Protein AF-A0A496WZN6-F1 (afdb_monomer_lite)

Radius of gyration: 25.47 Å; chains: 1; bounding box: 58×29×85 Å

pLDDT: mean 88.83, std 8.16, range [58.0, 97.19]

Structure (mmCIF, N/CA/C/O backbone):
data_AF-A0A496WZN6-F1
#
_entry.id   AF-A0A496WZN6-F1
#
loop_
_atom_site.group_PDB
_atom_site.id
_atom_site.type_symbol
_atom_site.label_atom_id
_atom_site.label_alt_id
_atom_site.label_comp_id
_atom_site.label_asym_id
_atom_site.label_entity_id
_atom_site.label_seq_id
_atom_site.pdbx_PDB_ins_code
_atom_site.Cartn_x
_atom_site.Cartn_y
_atom_site.Cartn_z
_atom_site.occupancy
_atom_site.B_iso_or_equiv
_atom_site.auth_seq_id
_atom_site.auth_comp_id
_atom_site.auth_asym_id
_atom_site.auth_atom_id
_atom_site.pdbx_PDB_model_num
ATOM 1 N N . MET A 1 1 ? 9.144 3.101 -38.133 1.00 59.88 1 MET A N 1
ATOM 2 C CA . MET A 1 1 ? 9.542 3.340 -36.731 1.00 59.88 1 MET A CA 1
ATOM 3 C C . MET A 1 1 ? 8.500 2.646 -35.878 1.00 59.88 1 MET A C 1
ATOM 5 O O . MET A 1 1 ? 7.326 2.952 -36.016 1.00 59.88 1 MET A O 1
ATOM 9 N N . PHE A 1 2 ? 8.892 1.609 -35.151 1.00 69.75 2 PHE A N 1
ATOM 10 C CA . PHE A 1 2 ? 7.962 0.755 -34.420 1.00 69.75 2 PHE A CA 1
ATOM 11 C C . PHE A 1 2 ? 7.564 1.455 -33.112 1.00 69.75 2 PHE A C 1
ATOM 13 O O . PHE A 1 2 ? 8.389 1.634 -32.222 1.00 69.75 2 PHE A O 1
ATOM 20 N N . LEU A 1 3 ? 6.316 1.920 -33.039 1.00 82.00 3 LEU A N 1
ATOM 21 C CA . LEU A 1 3 ? 5.775 2.677 -31.901 1.00 82.00 3 LEU A CA 1
ATOM 22 C C . LEU A 1 3 ? 5.207 1.784 -30.788 1.00 82.00 3 LEU A C 1
ATOM 24 O O . LEU A 1 3 ? 4.787 2.317 -29.773 1.00 82.00 3 LEU A O 1
ATOM 28 N N . TRP A 1 4 ? 5.208 0.456 -30.955 1.00 84.88 4 TRP A N 1
ATOM 29 C CA . TRP A 1 4 ? 4.563 -0.503 -30.043 1.00 84.88 4 TRP A CA 1
ATOM 30 C C . TRP A 1 4 ? 4.979 -0.425 -28.556 1.00 84.88 4 TRP A C 1
ATOM 32 O O . TRP A 1 4 ? 4.118 -0.723 -27.729 1.00 84.88 4 TRP A O 1
ATOM 42 N N . PRO A 1 5 ? 6.201 0.008 -28.168 1.00 88.56 5 PRO A N 1
ATOM 43 C CA . PRO A 1 5 ? 6.539 0.144 -26.750 1.00 88.56 5 PRO A CA 1
ATOM 44 C C . PRO A 1 5 ? 5.693 1.206 -26.029 1.00 88.56 5 PRO A C 1
ATOM 46 O O . PRO A 1 5 ? 5.405 1.061 -24.846 1.00 88.56 5 PRO A O 1
ATOM 49 N N . ILE A 1 6 ? 5.241 2.249 -26.742 1.00 88.19 6 ILE A N 1
ATOM 50 C CA . ILE A 1 6 ? 4.426 3.326 -26.158 1.00 88.19 6 ILE A CA 1
ATOM 51 C C . ILE A 1 6 ? 3.022 2.821 -25.772 1.00 88.19 6 ILE A C 1
ATOM 53 O O . ILE A 1 6 ? 2.665 2.975 -24.607 1.00 88.19 6 ILE A O 1
ATOM 57 N N . PRO A 1 7 ? 2.229 2.181 -26.662 1.00 91.25 7 PRO A N 1
ATOM 58 C CA . PRO A 1 7 ? 0.951 1.583 -26.280 1.00 91.25 7 PRO A CA 1
ATOM 59 C C . PRO A 1 7 ? 1.054 0.587 -25.123 1.00 91.25 7 PRO A C 1
ATOM 61 O O . PRO A 1 7 ? 0.200 0.609 -24.244 1.00 91.25 7 PRO A O 1
ATOM 64 N N . VAL A 1 8 ? 2.100 -0.249 -25.086 1.00 91.00 8 VAL A N 1
ATOM 65 C CA . VAL A 1 8 ? 2.310 -1.204 -23.983 1.00 91.00 8 VAL A CA 1
ATOM 66 C C . VAL A 1 8 ? 2.497 -0.471 -22.657 1.00 91.00 8 VAL A C 1
ATOM 68 O O . VAL A 1 8 ? 1.838 -0.803 -21.675 1.00 91.00 8 VAL A O 1
ATOM 71 N N . LEU A 1 9 ? 3.345 0.559 -22.633 1.00 92.50 9 LEU A N 1
ATOM 72 C CA . LEU A 1 9 ? 3.589 1.351 -21.431 1.00 92.50 9 LEU A CA 1
ATOM 73 C C . LEU A 1 9 ? 2.324 2.085 -20.959 1.00 92.50 9 LEU A C 1
ATOM 75 O O . LEU A 1 9 ? 2.043 2.109 -19.766 1.00 92.50 9 LEU A O 1
ATOM 79 N N . VAL A 1 10 ? 1.528 2.626 -21.887 1.00 93.31 10 VAL A N 1
ATOM 80 C CA . VAL A 1 10 ? 0.244 3.271 -21.566 1.00 93.31 10 VAL A CA 1
ATOM 81 C C . VAL A 1 10 ? -0.738 2.275 -20.947 1.00 93.31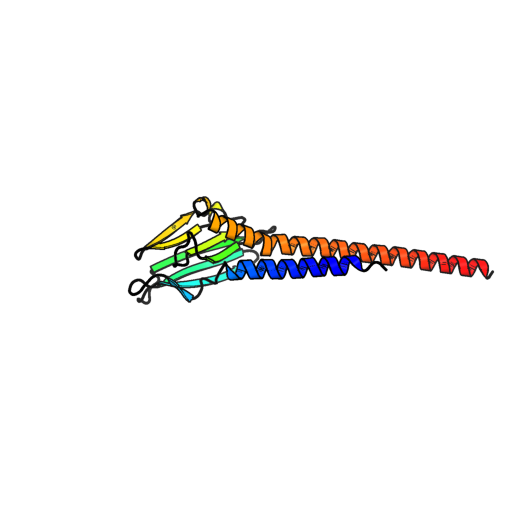 10 VAL A C 1
ATOM 83 O O . VAL A 1 10 ? -1.340 2.590 -19.926 1.00 93.31 10 VAL A O 1
ATOM 86 N N . ILE A 1 11 ? -0.877 1.074 -21.519 1.00 93.81 11 ILE A N 1
ATOM 87 C CA . ILE A 1 11 ? -1.765 0.030 -20.980 1.00 93.81 11 ILE A CA 1
ATOM 88 C C . ILE A 1 11 ? -1.340 -0.364 -19.562 1.00 93.81 11 ILE A C 1
ATOM 90 O O . ILE A 1 11 ? -2.193 -0.458 -18.686 1.00 93.81 11 ILE A O 1
ATOM 94 N N . LEU A 1 12 ? -0.038 -0.543 -19.319 1.00 93.75 12 LEU A N 1
ATOM 95 C CA . LEU A 1 12 ? 0.477 -0.890 -17.991 1.00 93.75 12 LEU A CA 1
ATOM 96 C C . LEU A 1 12 ? 0.218 0.210 -16.958 1.00 93.75 12 LEU A C 1
ATOM 98 O O . LEU A 1 12 ? -0.191 -0.089 -15.841 1.00 93.75 12 LEU A O 1
ATOM 102 N N . ILE A 1 13 ? 0.424 1.477 -17.329 1.00 93.12 13 ILE A N 1
ATOM 103 C CA . ILE A 1 13 ? 0.150 2.612 -16.438 1.00 93.12 13 ILE A CA 1
ATOM 104 C C . ILE A 1 13 ? -1.340 2.684 -16.104 1.00 93.12 13 ILE A C 1
ATOM 106 O O . ILE A 1 13 ? -1.694 2.827 -14.938 1.00 93.12 13 ILE A O 1
ATOM 110 N N . LEU A 1 14 ? -2.212 2.571 -17.110 1.00 94.94 14 LEU A N 1
ATOM 111 C CA . LEU A 1 14 ? -3.657 2.615 -16.896 1.00 94.94 14 LEU A CA 1
ATOM 112 C C . LEU A 1 14 ? -4.136 1.446 -16.033 1.00 94.94 14 LEU A C 1
ATOM 114 O O . LEU A 1 14 ? -4.907 1.674 -15.108 1.00 94.94 14 LEU A O 1
ATOM 118 N N . GLY A 1 15 ? -3.645 0.231 -16.295 1.00 93.56 15 GLY A N 1
ATOM 119 C CA . GLY A 1 15 ? -3.935 -0.940 -15.466 1.00 93.56 15 GLY A CA 1
ATOM 120 C C . GLY A 1 15 ? -3.536 -0.709 -14.012 1.00 93.56 15 GLY A C 1
ATOM 121 O O . GLY A 1 15 ? -4.367 -0.833 -13.125 1.00 93.56 15 GLY A O 1
ATOM 122 N N . ASN A 1 16 ? -2.316 -0.223 -13.771 1.00 92.31 16 ASN A N 1
ATOM 123 C CA . ASN A 1 16 ? -1.853 0.041 -12.411 1.00 92.31 16 ASN A CA 1
ATOM 124 C C . ASN A 1 16 ? -2.663 1.125 -11.681 1.00 92.31 16 ASN A C 1
ATOM 126 O O . ASN A 1 16 ? -2.847 1.033 -10.472 1.00 92.31 16 ASN A O 1
ATOM 130 N N . ILE A 1 17 ? -3.152 2.146 -12.391 1.00 93.44 17 ILE A N 1
ATOM 131 C CA . ILE A 1 17 ? -4.049 3.155 -11.806 1.00 93.44 17 ILE A CA 1
ATOM 132 C C . ILE A 1 17 ? -5.381 2.516 -11.397 1.00 93.44 17 ILE A C 1
ATOM 134 O O . ILE A 1 17 ? -5.877 2.805 -10.311 1.00 93.44 17 ILE A O 1
ATOM 138 N N . VAL A 1 18 ? -5.944 1.651 -12.246 1.00 94.12 18 VAL A N 1
ATOM 139 C CA . VAL A 1 18 ? -7.191 0.930 -11.949 1.00 94.12 18 VAL A CA 1
ATOM 140 C C . VAL A 1 18 ? -7.008 0.013 -10.741 1.00 94.12 18 VAL A C 1
ATOM 142 O O . VAL A 1 18 ? -7.817 0.076 -9.819 1.00 94.12 18 VAL A O 1
ATOM 145 N N . ASP A 1 19 ? -5.924 -0.761 -10.700 1.00 91.81 19 ASP A N 1
ATOM 146 C CA . ASP A 1 19 ? -5.633 -1.676 -9.591 1.00 91.81 19 ASP A CA 1
ATOM 147 C C . ASP A 1 19 ? -5.488 -0.916 -8.265 1.00 91.81 19 ASP A C 1
ATOM 149 O O . ASP A 1 19 ? -6.076 -1.296 -7.254 1.00 91.81 19 ASP A O 1
ATOM 153 N N . ARG A 1 20 ? -4.768 0.215 -8.268 1.00 92.50 20 ARG A N 1
ATOM 154 C CA . ARG A 1 20 ? -4.636 1.074 -7.080 1.00 92.50 20 ARG A CA 1
ATOM 155 C C . ARG A 1 20 ? -5.971 1.647 -6.625 1.00 92.50 20 ARG A C 1
ATOM 157 O O . ARG A 1 20 ? -6.233 1.657 -5.430 1.00 92.50 20 ARG A O 1
ATOM 164 N N . SER A 1 21 ? -6.811 2.087 -7.561 1.00 91.69 21 SER A N 1
ATOM 165 C CA . SER A 1 21 ? -8.147 2.601 -7.243 1.00 91.69 21 SER A CA 1
ATOM 166 C C . SER A 1 21 ? -9.019 1.529 -6.593 1.00 91.69 21 SER A C 1
ATOM 168 O O . SER A 1 21 ? -9.671 1.809 -5.595 1.00 91.69 21 SER A O 1
ATOM 170 N N . ALA A 1 22 ? -9.005 0.302 -7.121 1.00 91.12 22 ALA A N 1
ATOM 171 C CA . ALA A 1 22 ? -9.770 -0.808 -6.557 1.00 91.12 22 ALA A CA 1
ATOM 172 C C . ALA A 1 22 ? -9.307 -1.156 -5.131 1.00 91.12 22 ALA A C 1
ATOM 174 O O . ALA A 1 22 ? -10.126 -1.390 -4.246 1.00 91.12 22 ALA A O 1
ATOM 175 N N . VAL A 1 23 ? -7.993 -1.138 -4.890 1.00 91.81 23 VAL A N 1
ATOM 176 C CA . VAL A 1 23 ? -7.428 -1.333 -3.548 1.00 91.81 23 VAL A CA 1
ATOM 177 C C . VAL A 1 23 ? -7.800 -0.186 -2.606 1.00 91.81 23 VAL A C 1
ATOM 179 O O . VAL A 1 23 ? -8.138 -0.440 -1.454 1.00 91.81 23 VAL A O 1
ATOM 182 N N . ASP A 1 24 ? -7.750 1.065 -3.060 1.00 89.50 24 ASP A N 1
ATOM 183 C CA . ASP A 1 24 ? -8.088 2.227 -2.229 1.00 89.50 24 ASP A CA 1
ATOM 184 C C . ASP A 1 24 ? -9.572 2.265 -1.840 1.00 89.50 24 ASP A C 1
ATOM 186 O O . ASP A 1 24 ? -9.904 2.749 -0.759 1.00 89.50 24 ASP A O 1
ATOM 190 N N . GLU A 1 25 ? -10.457 1.742 -2.693 1.00 88.62 25 GLU A N 1
ATOM 191 C CA . GLU A 1 25 ? -11.879 1.567 -2.376 1.00 88.62 25 GLU A CA 1
ATOM 192 C C . GLU A 1 25 ? -12.099 0.528 -1.265 1.00 88.62 25 GLU A C 1
ATOM 194 O O . GLU A 1 25 ? -12.993 0.698 -0.436 1.00 88.62 25 GLU A O 1
ATOM 199 N N . LEU A 1 26 ? -11.268 -0.518 -1.212 1.00 88.81 26 LEU A N 1
ATOM 200 C CA . LEU A 1 26 ? -11.303 -1.546 -0.165 1.00 88.81 26 LEU A CA 1
ATOM 201 C C . LEU A 1 26 ? -10.622 -1.082 1.134 1.00 88.81 26 LEU A C 1
ATOM 203 O O . LEU A 1 26 ? -11.086 -1.393 2.230 1.00 88.81 26 LEU A O 1
ATOM 207 N N . LEU A 1 27 ? -9.519 -0.339 1.015 1.00 91.25 27 LEU A N 1
ATOM 208 C CA . LEU A 1 27 ? -8.667 0.102 2.120 1.00 91.25 27 LEU A CA 1
ATOM 209 C C . LEU A 1 27 ? -8.856 1.598 2.403 1.00 91.25 27 LEU A C 1
ATOM 211 O O . LEU A 1 27 ? -8.102 2.470 1.941 1.00 91.25 27 LEU A O 1
ATOM 215 N N . SER A 1 28 ? -9.839 1.881 3.250 1.00 90.50 28 SER A N 1
ATOM 216 C CA . SER A 1 28 ? -10.214 3.227 3.680 1.00 90.50 28 SER A CA 1
ATOM 217 C C . SER A 1 28 ? -9.171 3.870 4.600 1.00 90.50 28 SER A C 1
ATOM 219 O O . SER A 1 28 ? -8.389 3.196 5.272 1.00 90.50 28 SER A O 1
ATOM 221 N N . ASP A 1 29 ? -9.132 5.204 4.641 1.00 90.25 29 ASP A N 1
ATOM 222 C CA . ASP A 1 29 ? -8.286 5.933 5.594 1.00 90.25 29 ASP A CA 1
ATOM 223 C C . ASP A 1 29 ? -8.870 5.814 7.020 1.00 90.25 29 ASP A C 1
ATOM 225 O O . ASP A 1 29 ? -10.017 6.206 7.238 1.00 90.25 29 ASP A O 1
ATOM 229 N N . PRO A 1 30 ? -8.118 5.275 7.996 1.00 89.94 30 PRO A N 1
ATOM 230 C CA . PRO A 1 30 ? -8.574 5.113 9.373 1.00 89.94 30 PRO A CA 1
ATOM 231 C C . PRO A 1 30 ? -8.542 6.432 10.149 1.00 89.94 30 PRO A C 1
ATOM 233 O O . PRO A 1 30 ? -9.070 6.514 11.258 1.00 89.94 30 PRO A O 1
ATOM 236 N N . ASN A 1 31 ? -7.895 7.474 9.625 1.00 89.38 31 ASN A N 1
ATOM 237 C CA . ASN A 1 31 ? -7.864 8.759 10.296 1.00 89.38 31 ASN A CA 1
ATOM 238 C C . ASN A 1 31 ? -9.269 9.374 10.328 1.00 89.38 31 ASN A C 1
ATOM 240 O O . ASN A 1 31 ? -9.930 9.484 9.300 1.00 89.38 31 ASN A O 1
ATOM 244 N N . THR A 1 32 ? -9.702 9.831 11.504 1.00 84.88 32 THR A N 1
ATOM 245 C CA . THR A 1 32 ? -11.057 10.344 11.783 1.00 84.88 32 THR A CA 1
ATOM 246 C C . THR A 1 32 ? -12.173 9.296 11.754 1.00 84.88 32 THR A C 1
ATOM 248 O O . THR A 1 32 ? -13.344 9.664 11.846 1.00 84.88 32 THR A O 1
ATOM 251 N N . LEU A 1 33 ? -11.831 8.003 11.701 1.00 87.31 33 LEU A N 1
ATOM 252 C CA . LEU A 1 33 ? -12.807 6.930 11.871 1.00 87.31 33 LEU A CA 1
ATOM 253 C C . LEU A 1 33 ? -13.444 7.026 13.266 1.00 87.31 33 LEU A C 1
ATOM 255 O O . LEU A 1 33 ? -12.744 7.113 14.278 1.00 87.31 33 LEU A O 1
ATOM 259 N N . VAL A 1 34 ? -14.776 7.009 13.308 1.00 86.62 34 VAL A N 1
ATOM 260 C CA . VAL A 1 34 ? -15.547 6.838 14.542 1.00 86.62 34 VAL A CA 1
ATOM 261 C C . VAL A 1 34 ? -15.862 5.357 14.657 1.00 86.62 34 VAL A C 1
ATOM 263 O O . VAL A 1 34 ? -16.640 4.821 13.873 1.00 86.62 34 VAL A O 1
ATOM 266 N N . TRP A 1 35 ? -15.210 4.705 15.604 1.00 84.06 35 TRP A N 1
ATOM 267 C CA . TRP A 1 35 ? -15.208 3.262 15.756 1.00 84.06 35 TRP A CA 1
ATOM 268 C C . TRP A 1 35 ? -16.166 2.833 16.871 1.00 84.06 35 TRP A C 1
ATOM 270 O O . TRP A 1 35 ? -16.160 3.444 17.942 1.00 84.06 35 TRP A O 1
ATOM 280 N N . GLY A 1 36 ? -17.004 1.824 16.618 1.00 79.62 36 GLY A N 1
ATOM 281 C CA . GLY A 1 36 ? -18.036 1.351 17.544 1.00 79.62 36 GLY A CA 1
ATOM 282 C C . GLY A 1 36 ? -19.392 2.062 17.462 1.00 79.62 36 GLY A C 1
ATOM 283 O O . GLY A 1 36 ? -19.582 3.053 16.751 1.00 79.62 36 GLY A O 1
ATOM 284 N N . GLN A 1 37 ? -20.363 1.576 18.248 1.00 75.00 37 GLN A N 1
ATOM 285 C CA . GLN A 1 37 ? -21.737 2.097 18.264 1.00 75.00 37 GLN A CA 1
ATOM 286 C C . GLN A 1 37 ? -22.115 2.869 19.541 1.00 75.00 37 GLN A C 1
ATOM 288 O O . GLN A 1 37 ? -21.748 2.531 20.669 1.00 75.00 37 GLN A O 1
ATOM 293 N N . ALA A 1 38 ? -22.942 3.905 19.356 1.00 70.38 38 ALA A N 1
ATOM 294 C CA . ALA A 1 38 ? -23.599 4.681 20.408 1.00 70.38 38 ALA A CA 1
ATOM 295 C C . ALA A 1 38 ? -22.658 5.188 21.526 1.00 70.38 38 ALA A C 1
ATOM 297 O O . ALA A 1 38 ? -21.902 6.127 21.315 1.00 70.38 38 ALA A O 1
ATOM 298 N N . LYS A 1 39 ? -22.736 4.620 22.738 1.00 65.56 39 LYS A N 1
ATOM 299 C CA . LYS A 1 39 ? -22.055 5.131 23.948 1.00 65.56 39 LYS A CA 1
ATOM 300 C C . LYS A 1 39 ? -20.600 4.668 24.103 1.00 65.56 39 LYS A C 1
ATOM 302 O O . LYS A 1 39 ? -19.955 5.046 25.076 1.00 65.56 39 LYS A O 1
ATOM 307 N N . GLN A 1 40 ? -20.105 3.827 23.198 1.00 75.50 40 GLN A N 1
ATOM 308 C CA . GLN A 1 40 ? -18.748 3.271 23.242 1.00 75.50 40 GLN A CA 1
ATOM 309 C C . GLN A 1 40 ? -17.917 3.703 22.027 1.00 75.50 40 GLN A C 1
ATOM 311 O O . GLN A 1 40 ? -17.014 2.994 21.608 1.00 75.50 40 GLN A O 1
ATOM 316 N N . GLN A 1 41 ? -18.217 4.873 21.460 1.00 83.88 41 GLN A N 1
ATOM 317 C CA . GLN A 1 41 ? -17.493 5.380 20.300 1.00 83.88 41 GLN A CA 1
ATOM 318 C C . GLN A 1 41 ? -16.057 5.776 20.647 1.00 83.88 41 GLN A C 1
ATOM 320 O O . GLN A 1 41 ? -15.803 6.499 21.617 1.00 83.88 41 GLN A O 1
ATOM 325 N N . LEU A 1 42 ? -15.129 5.341 19.802 1.00 86.94 42 LEU A N 1
ATOM 326 C CA . LEU A 1 42 ? -13.732 5.736 19.829 1.00 86.94 42 LEU A CA 1
ATOM 327 C C . LEU A 1 42 ? -13.398 6.498 18.553 1.00 86.94 42 LEU A C 1
ATOM 329 O O . LEU A 1 42 ? -13.610 6.020 17.447 1.00 86.94 42 LEU A O 1
ATOM 333 N N . ASN A 1 43 ? -12.829 7.685 18.702 1.00 89.31 43 ASN A N 1
ATOM 334 C CA . ASN A 1 43 ? -12.240 8.406 17.589 1.00 89.31 43 ASN A CA 1
ATOM 335 C C . ASN A 1 43 ? -10.833 7.873 17.346 1.00 89.31 43 ASN A C 1
ATOM 337 O O . ASN A 1 43 ? -9.986 7.895 18.246 1.00 89.31 43 ASN A O 1
ATOM 341 N N . VAL A 1 44 ? -10.589 7.437 16.118 1.00 91.44 44 VAL A N 1
ATOM 342 C CA . VAL A 1 44 ? -9.292 6.963 15.658 1.00 91.44 44 VAL A CA 1
ATOM 343 C C . VAL A 1 44 ? -8.558 8.125 15.012 1.00 91.44 44 VAL A C 1
ATOM 345 O O . VAL A 1 44 ? -9.060 8.803 14.112 1.00 91.44 44 VAL A O 1
ATOM 348 N N . LYS A 1 45 ? -7.334 8.363 15.466 1.00 92.69 45 LYS A N 1
ATOM 349 C CA . LYS A 1 45 ? -6.426 9.322 14.850 1.00 92.69 45 LYS A CA 1
ATOM 350 C C . LYS A 1 45 ? -5.152 8.604 14.463 1.00 92.69 45 LYS A C 1
ATOM 352 O O . LYS A 1 45 ? -4.454 8.086 15.331 1.00 92.69 45 LYS A O 1
ATOM 357 N N . VAL A 1 46 ? -4.834 8.625 13.175 1.00 94.25 46 VAL A N 1
ATOM 358 C CA . VAL A 1 46 ? -3.588 8.056 12.662 1.00 94.25 46 VAL A CA 1
ATOM 359 C C . VAL A 1 46 ? -2.688 9.191 12.217 1.00 94.25 46 VAL A C 1
ATOM 361 O O . VAL A 1 46 ? -3.031 9.970 11.330 1.00 94.25 46 VAL A O 1
ATOM 364 N N . ILE A 1 47 ? -1.531 9.305 12.862 1.00 95.12 47 ILE A N 1
ATOM 365 C CA . ILE A 1 47 ? -0.499 10.268 12.490 1.00 95.12 47 ILE A CA 1
ATOM 366 C C . ILE A 1 47 ? 0.644 9.497 11.855 1.00 95.12 47 ILE A C 1
ATOM 368 O O . ILE A 1 47 ? 1.230 8.612 12.475 1.00 95.12 47 ILE A O 1
ATOM 372 N N . LYS A 1 48 ? 0.978 9.869 10.623 1.00 95.81 48 LYS A N 1
ATOM 373 C CA . LYS A 1 48 ? 2.134 9.356 9.900 1.00 95.81 48 LYS A CA 1
ATOM 374 C C . LYS A 1 48 ? 3.255 10.387 9.925 1.00 95.81 48 LYS A C 1
ATOM 376 O O . LYS A 1 48 ? 3.056 11.525 9.504 1.00 95.81 48 LYS A O 1
ATOM 381 N N . THR A 1 49 ? 4.438 9.970 10.358 1.00 96.56 49 THR A N 1
ATOM 382 C CA . THR A 1 49 ? 5.671 10.758 10.258 1.00 96.56 49 THR A CA 1
ATOM 383 C C . THR A 1 49 ? 6.709 9.966 9.477 1.00 96.56 49 THR A C 1
ATOM 385 O O . THR A 1 49 ? 6.953 8.803 9.783 1.00 96.56 49 THR A O 1
ATOM 388 N N . THR A 1 50 ? 7.328 10.584 8.475 1.00 95.62 50 THR A N 1
ATOM 389 C CA . THR A 1 50 ? 8.343 9.930 7.639 1.00 95.62 50 THR A CA 1
ATOM 390 C C . THR A 1 50 ? 9.735 10.426 8.014 1.00 95.62 50 THR A C 1
ATOM 392 O O . THR A 1 50 ? 9.986 11.632 7.998 1.00 95.62 50 THR A O 1
ATOM 395 N N . PHE A 1 51 ? 10.649 9.498 8.302 1.00 93.94 51 PHE A N 1
ATOM 396 C CA . PHE A 1 51 ? 12.065 9.776 8.543 1.00 93.94 51 PHE A CA 1
ATOM 397 C C . PHE A 1 51 ? 12.924 8.882 7.644 1.00 93.94 51 PHE A C 1
ATOM 399 O O . PHE A 1 51 ? 13.027 7.676 7.852 1.00 93.94 51 PHE A O 1
ATOM 406 N N . GLY A 1 52 ? 13.545 9.479 6.622 1.00 92.94 52 GLY A N 1
ATOM 407 C CA . GLY A 1 52 ? 14.283 8.720 5.610 1.00 92.94 52 GLY A CA 1
ATOM 408 C C . GLY A 1 52 ? 13.367 7.736 4.877 1.00 92.94 52 GLY A C 1
ATOM 409 O O . GLY A 1 52 ? 12.348 8.135 4.314 1.00 92.94 52 GLY A O 1
ATOM 410 N N . GLU A 1 53 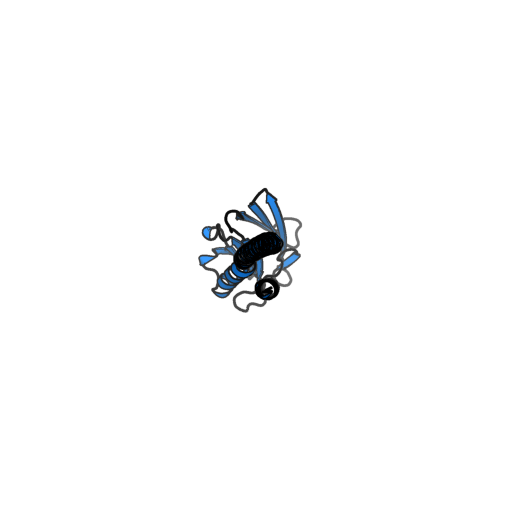? 13.726 6.455 4.913 1.00 92.12 53 GLU A N 1
ATOM 411 C CA . GLU A 1 53 ? 12.967 5.356 4.300 1.00 92.12 53 GLU A CA 1
ATOM 412 C C . GLU A 1 53 ? 11.968 4.705 5.266 1.00 92.12 53 GLU A C 1
ATOM 414 O O . GLU A 1 53 ? 11.287 3.753 4.899 1.00 92.12 53 GLU A O 1
ATOM 419 N N . GLN A 1 54 ? 11.822 5.230 6.484 1.00 95.00 54 GLN A N 1
ATOM 420 C CA . GLN A 1 54 ? 10.888 4.703 7.472 1.00 95.00 54 GLN A CA 1
ATOM 421 C C . GLN A 1 54 ? 9.643 5.579 7.594 1.00 95.00 54 GLN A C 1
ATOM 423 O O . GLN A 1 54 ? 9.722 6.807 7.697 1.00 95.00 54 GLN A O 1
ATOM 428 N N . ASP A 1 55 ? 8.481 4.933 7.606 1.00 95.88 55 ASP A N 1
ATOM 429 C CA . ASP A 1 55 ? 7.220 5.543 8.011 1.00 95.88 55 ASP A CA 1
ATOM 430 C C . ASP A 1 55 ? 6.867 5.096 9.423 1.00 95.88 55 ASP A C 1
ATOM 432 O O . ASP A 1 55 ? 6.710 3.908 9.682 1.00 95.88 55 ASP A O 1
ATOM 436 N N . HIS A 1 56 ? 6.695 6.055 10.325 1.00 96.81 56 HIS A N 1
ATOM 437 C CA . HIS A 1 56 ? 6.235 5.818 11.684 1.00 96.81 56 HIS A CA 1
ATOM 438 C C . HIS A 1 56 ? 4.777 6.240 11.797 1.00 96.81 56 HIS A C 1
ATOM 440 O O . HIS A 1 56 ? 4.430 7.402 11.572 1.00 96.81 56 HIS A O 1
ATOM 446 N N . TYR A 1 57 ? 3.938 5.288 12.164 1.00 96.88 57 TYR A N 1
ATOM 447 C CA . TYR A 1 57 ? 2.524 5.468 12.416 1.00 96.88 57 TYR A CA 1
ATOM 448 C C . TYR A 1 57 ? 2.273 5.464 13.919 1.00 96.88 57 TYR A C 1
ATOM 450 O O . TYR A 1 57 ? 2.732 4.577 14.641 1.00 96.88 57 TYR A O 1
ATOM 458 N N . GLU A 1 58 ? 1.519 6.452 14.379 1.00 96.50 58 GLU A N 1
ATOM 459 C CA . GLU A 1 58 ? 0.945 6.493 15.717 1.00 96.50 58 GLU A CA 1
ATOM 460 C C . GLU A 1 58 ? -0.578 6.459 15.585 1.00 96.50 58 GLU A C 1
ATOM 462 O O . GLU A 1 58 ? -1.176 7.356 14.988 1.00 96.50 58 GLU A O 1
ATOM 467 N N . ILE A 1 59 ? -1.188 5.401 16.114 1.00 94.94 59 ILE A N 1
ATOM 468 C CA . ILE A 1 59 ? -2.624 5.132 16.070 1.00 94.94 59 ILE A CA 1
ATOM 469 C C . ILE A 1 59 ? -3.167 5.423 17.463 1.00 94.94 59 ILE A C 1
ATOM 471 O O . ILE A 1 59 ? -2.877 4.710 18.421 1.00 94.94 59 ILE A O 1
ATOM 475 N N . THR A 1 60 ? -3.918 6.509 17.591 1.00 93.06 60 THR A N 1
ATOM 476 C CA . THR A 1 60 ? -4.491 6.954 18.860 1.00 93.06 60 THR A CA 1
ATOM 477 C C . THR A 1 60 ? -5.987 6.702 18.875 1.00 93.06 60 THR A C 1
ATOM 479 O O . THR A 1 60 ? -6.693 7.127 17.962 1.00 93.06 60 THR A O 1
ATOM 482 N N . PHE A 1 61 ? -6.466 6.087 19.951 1.00 90.38 61 PHE A N 1
ATOM 483 C CA . PHE A 1 61 ? -7.880 5.846 20.209 1.00 90.38 61 PHE A CA 1
ATOM 484 C C . PHE A 1 61 ? -8.342 6.752 21.341 1.00 90.38 61 PHE A C 1
ATOM 486 O O . PHE A 1 61 ? -7.806 6.675 22.446 1.00 90.38 61 PHE A O 1
ATOM 493 N N . ALA A 1 62 ? -9.323 7.615 21.092 1.00 86.69 62 ALA A N 1
ATOM 494 C CA . ALA A 1 62 ? -9.857 8.535 22.094 1.00 86.69 62 ALA A CA 1
ATOM 495 C C . ALA A 1 62 ? -11.375 8.371 22.232 1.00 86.69 62 ALA A C 1
ATOM 497 O O . ALA A 1 62 ? -12.102 8.515 21.253 1.00 86.69 62 ALA A O 1
ATOM 498 N N . GLY A 1 63 ? -11.854 8.090 23.446 1.00 82.00 63 GLY A N 1
ATOM 499 C CA . GLY A 1 63 ? -13.291 8.078 23.748 1.00 82.00 63 GLY A CA 1
ATOM 500 C C . GLY A 1 63 ? -13.855 9.486 23.977 1.00 82.00 63 GLY A C 1
ATOM 501 O O . GLY A 1 63 ? -13.216 10.486 23.662 1.00 82.00 63 GLY A O 1
ATOM 502 N N . GLU A 1 64 ? -15.029 9.589 24.608 1.00 73.00 64 GLU A N 1
ATOM 503 C CA . GLU A 1 64 ? -15.666 10.883 24.943 1.00 73.00 64 GLU A CA 1
ATOM 504 C C . GLU A 1 64 ? -14.855 11.763 25.921 1.00 73.00 64 GLU A C 1
ATOM 506 O O . GLU A 1 64 ? -15.132 12.953 26.080 1.00 73.00 64 GLU A O 1
ATOM 511 N N . LYS A 1 65 ? -13.852 11.200 26.605 1.00 68.94 65 LYS A N 1
ATOM 512 C CA . LYS A 1 65 ? -12.972 11.937 27.523 1.00 68.94 65 LYS A CA 1
ATOM 513 C C . LYS A 1 65 ? -11.694 12.387 26.804 1.00 68.94 65 LYS A C 1
ATOM 515 O O . LYS A 1 65 ? -11.198 11.666 25.949 1.00 68.94 65 LYS A O 1
ATOM 520 N N . PRO A 1 66 ? -11.085 13.520 27.203 1.00 61.47 66 PRO A N 1
ATOM 521 C CA . PRO A 1 66 ? -9.946 14.132 26.502 1.00 61.47 66 PRO A CA 1
ATOM 522 C C . PRO A 1 66 ? -8.617 13.352 26.576 1.00 61.47 66 PRO A C 1
ATOM 524 O O . PRO A 1 66 ? -7.584 13.883 26.177 1.00 61.47 66 PRO A O 1
ATOM 527 N N . TRP A 1 67 ? -8.613 12.120 27.092 1.00 64.25 67 TRP A N 1
ATOM 528 C CA . TRP A 1 67 ? -7.415 11.294 27.236 1.00 64.25 67 TRP A CA 1
ATOM 529 C C . TRP A 1 67 ? -7.472 10.100 26.281 1.00 64.25 67 TRP A C 1
ATOM 531 O O . TRP A 1 67 ? -8.538 9.494 26.144 1.00 64.25 67 TRP A O 1
ATOM 541 N N . PRO A 1 68 ? -6.345 9.738 25.643 1.00 69.62 68 PRO A N 1
ATOM 542 C CA . PRO A 1 68 ? -6.293 8.558 24.797 1.00 69.62 68 PRO A CA 1
ATOM 543 C C . PRO A 1 68 ? -6.529 7.302 25.641 1.00 69.62 68 PRO A C 1
ATOM 545 O O . PRO A 1 68 ? -5.943 7.135 26.710 1.00 69.62 68 PRO A O 1
ATOM 548 N N . VAL A 1 69 ? -7.406 6.434 25.147 1.00 80.56 69 VAL A N 1
ATOM 549 C CA . VAL A 1 69 ? -7.704 5.114 25.713 1.00 80.56 69 VAL A CA 1
ATOM 550 C C . VAL A 1 69 ? -6.566 4.148 25.392 1.00 80.56 69 VAL A C 1
ATOM 552 O O . VAL A 1 69 ? -6.161 3.367 26.248 1.00 80.56 69 VAL A O 1
ATOM 555 N N . LEU A 1 70 ? -6.021 4.237 24.177 1.00 87.06 70 LEU A N 1
ATOM 556 C CA . LEU A 1 70 ? -4.926 3.401 23.699 1.00 87.06 70 LEU A CA 1
ATOM 557 C C . LEU A 1 70 ? -4.095 4.172 22.667 1.00 87.06 70 LEU A C 1
ATOM 559 O O . LEU A 1 70 ? -4.633 4.970 21.895 1.00 87.06 70 LEU A O 1
ATOM 563 N N . ILE A 1 71 ? -2.785 3.929 22.661 1.00 92.50 71 ILE A N 1
ATOM 564 C CA . ILE A 1 71 ? -1.868 4.402 21.624 1.00 92.50 71 ILE A CA 1
ATOM 565 C C . ILE A 1 71 ? -1.069 3.201 21.135 1.00 92.50 71 ILE A C 1
ATOM 567 O O . ILE A 1 71 ? -0.319 2.602 21.904 1.00 92.50 71 ILE A O 1
ATOM 571 N N . GLU A 1 72 ? -1.198 2.894 19.853 1.00 95.06 72 GLU A N 1
ATOM 572 C CA . GLU A 1 72 ? -0.408 1.880 19.166 1.00 95.06 72 GLU A CA 1
ATOM 573 C C . GLU A 1 72 ? 0.594 2.553 18.232 1.00 95.06 72 GLU A C 1
ATOM 575 O O . GLU A 1 72 ? 0.329 3.607 17.648 1.00 95.06 72 GLU A O 1
ATOM 580 N N . LYS A 1 73 ? 1.773 1.948 18.099 1.00 95.81 73 LYS A N 1
ATOM 581 C CA . LYS A 1 73 ? 2.822 2.442 17.208 1.00 95.81 73 LYS A CA 1
ATOM 582 C C . LYS A 1 73 ? 3.224 1.350 16.246 1.00 95.81 73 LYS A C 1
ATOM 584 O O . LYS A 1 73 ? 3.398 0.201 16.642 1.00 95.81 73 LYS A O 1
ATOM 589 N N . PHE A 1 74 ? 3.413 1.733 14.995 1.00 97.12 74 PHE A N 1
ATOM 590 C CA . PHE A 1 74 ? 3.834 0.827 13.945 1.00 97.12 74 PHE A CA 1
ATOM 591 C C . PHE A 1 74 ? 4.847 1.526 13.051 1.00 97.12 74 PHE A C 1
ATOM 593 O O . PHE A 1 74 ? 4.681 2.696 12.720 1.00 97.12 74 PHE A O 1
ATOM 600 N N . THR A 1 75 ? 5.931 0.844 12.704 1.00 96.25 75 THR A N 1
ATOM 601 C CA . THR A 1 75 ? 6.961 1.394 11.818 1.00 96.25 75 THR A CA 1
ATOM 602 C C . THR A 1 75 ? 7.064 0.507 10.595 1.00 96.25 75 THR A C 1
ATOM 604 O O . THR A 1 75 ? 7.081 -0.709 10.726 1.00 96.25 75 THR A O 1
ATOM 607 N N . VAL A 1 76 ? 7.135 1.128 9.426 1.00 95.69 76 VAL A N 1
ATOM 608 C CA . VAL A 1 76 ? 7.267 0.460 8.133 1.00 95.69 76 VAL A CA 1
ATOM 609 C C . VAL A 1 76 ? 8.582 0.880 7.509 1.00 95.69 76 VAL A C 1
ATOM 611 O O . VAL A 1 76 ? 8.825 2.079 7.344 1.00 95.69 76 VAL A O 1
ATOM 614 N N . ASN A 1 77 ? 9.400 -0.088 7.109 1.00 93.38 77 ASN A N 1
ATOM 615 C CA . ASN A 1 77 ? 10.571 0.163 6.289 1.00 93.38 77 ASN A CA 1
ATOM 616 C C . ASN A 1 77 ? 10.214 0.103 4.796 1.00 93.38 77 ASN A C 1
ATOM 618 O O . ASN A 1 77 ? 9.691 -0.896 4.302 1.00 93.38 77 ASN A O 1
ATOM 622 N N . LYS A 1 78 ? 10.519 1.180 4.067 1.00 90.06 78 LYS A N 1
ATOM 623 C CA . LYS A 1 78 ? 10.299 1.292 2.618 1.00 90.06 78 LYS A CA 1
ATOM 624 C C . LYS A 1 78 ? 11.535 0.970 1.777 1.00 90.06 78 LYS A C 1
ATOM 626 O O . LYS A 1 78 ? 11.468 1.043 0.550 1.00 90.06 78 LYS A O 1
ATOM 631 N N . ASP A 1 79 ? 12.649 0.617 2.411 1.00 89.56 79 ASP A N 1
ATOM 632 C CA . ASP A 1 79 ? 13.867 0.218 1.710 1.00 89.56 79 ASP A CA 1
ATOM 633 C C . ASP A 1 79 ? 13.675 -1.111 0.955 1.00 89.56 79 ASP A C 1
ATOM 635 O O . ASP A 1 79 ? 12.865 -1.965 1.331 1.00 89.56 79 ASP A O 1
ATOM 639 N N . MET A 1 80 ? 14.432 -1.289 -0.128 1.00 85.38 80 MET A N 1
ATOM 640 C CA . MET A 1 80 ? 14.499 -2.511 -0.933 1.00 85.38 80 MET A CA 1
ATOM 641 C C . MET A 1 80 ? 13.122 -3.075 -1.314 1.00 85.38 80 MET A C 1
ATOM 643 O O . MET A 1 80 ? 12.851 -4.262 -1.131 1.00 85.38 80 MET A O 1
ATOM 647 N N . PHE A 1 81 ? 12.245 -2.220 -1.851 1.00 83.75 81 PHE A N 1
ATOM 648 C CA . PHE A 1 81 ? 10.869 -2.582 -2.235 1.00 83.75 81 PHE A CA 1
ATOM 649 C C . PHE A 1 81 ? 9.985 -3.021 -1.055 1.00 83.75 81 PHE A C 1
ATOM 651 O O . PHE A 1 81 ? 8.957 -3.672 -1.251 1.00 83.75 81 PHE A O 1
ATOM 658 N N . GLY A 1 82 ? 10.381 -2.654 0.162 1.00 86.44 82 GLY A N 1
ATOM 659 C CA . GLY A 1 82 ? 9.539 -2.696 1.345 1.00 86.44 82 GLY A CA 1
ATOM 660 C C . GLY A 1 82 ? 8.437 -1.664 1.255 1.00 86.44 82 GLY A C 1
ATOM 661 O O . GLY A 1 82 ?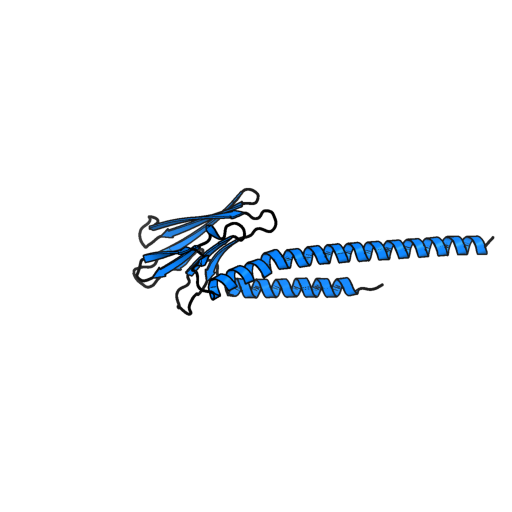 8.562 -0.663 0.557 1.00 86.44 82 GLY A O 1
ATOM 662 N N . GLY A 1 83 ? 7.344 -1.899 1.956 1.00 91.94 83 GLY A N 1
ATOM 663 C CA . GLY A 1 83 ? 6.185 -1.027 1.943 1.00 91.94 83 GLY A CA 1
ATOM 664 C C . GLY A 1 83 ? 5.201 -1.466 3.001 1.00 91.94 83 GLY A C 1
ATOM 665 O O . GLY A 1 83 ? 5.317 -2.552 3.557 1.00 91.94 83 GLY A O 1
ATOM 666 N N . GLY A 1 84 ? 4.237 -0.612 3.287 1.00 94.19 84 GLY A N 1
ATOM 667 C CA . GLY A 1 84 ? 3.266 -0.875 4.326 1.00 94.19 84 GLY A CA 1
ATOM 668 C C . GLY A 1 84 ? 2.378 0.324 4.572 1.00 94.19 84 GLY A C 1
ATOM 669 O O . GLY A 1 84 ? 2.618 1.430 4.070 1.00 94.19 84 GLY A O 1
ATOM 670 N N . PHE A 1 85 ? 1.341 0.093 5.353 1.00 95.31 85 PHE A N 1
ATOM 671 C CA . PHE A 1 85 ? 0.276 1.044 5.576 1.00 95.31 85 PHE A CA 1
ATOM 672 C C . PHE A 1 85 ? -0.401 0.812 6.924 1.00 95.31 85 PHE A C 1
ATOM 674 O O . PHE A 1 85 ? -0.257 -0.233 7.554 1.00 95.31 85 PHE A O 1
ATOM 681 N N . VAL A 1 86 ? -1.179 1.811 7.330 1.00 96.56 86 VAL A N 1
ATOM 682 C CA . VAL A 1 86 ? -2.230 1.659 8.332 1.00 96.56 86 VAL A CA 1
ATOM 683 C C . VAL A 1 86 ? -3.531 2.068 7.659 1.00 96.56 86 VAL A C 1
ATOM 685 O O . VAL A 1 86 ? -3.648 3.213 7.215 1.00 96.56 86 VAL A O 1
ATOM 688 N N . LYS A 1 87 ? -4.461 1.124 7.506 1.00 95.56 87 LYS A N 1
ATOM 689 C CA . LYS A 1 87 ? -5.716 1.306 6.769 1.00 95.56 87 LYS A CA 1
ATOM 690 C C . LYS A 1 87 ? -6.892 0.705 7.528 1.00 95.56 87 LYS A C 1
ATOM 692 O O . LYS A 1 87 ? -6.703 -0.228 8.299 1.00 95.56 87 LYS A O 1
ATOM 697 N N . ALA A 1 88 ? -8.079 1.253 7.304 1.00 93.00 88 ALA A N 1
ATOM 698 C CA . ALA A 1 88 ? -9.327 0.656 7.746 1.00 93.00 88 ALA A CA 1
ATOM 699 C C . ALA A 1 88 ? -9.877 -0.255 6.643 1.00 93.00 88 ALA A C 1
ATOM 701 O O . ALA A 1 88 ? -9.845 0.123 5.470 1.00 93.00 88 ALA A O 1
ATOM 702 N N . LEU A 1 89 ? -10.391 -1.424 7.003 1.00 92.81 89 LEU A N 1
ATOM 703 C CA . LEU A 1 89 ? -11.075 -2.319 6.076 1.00 92.81 89 LEU A CA 1
ATOM 704 C C . LEU A 1 89 ? -12.215 -3.052 6.768 1.00 92.81 89 LEU A C 1
ATOM 706 O O . LEU A 1 89 ? -12.240 -3.160 7.984 1.00 92.81 89 LEU A O 1
ATOM 710 N N . GLN A 1 90 ? -13.142 -3.575 5.985 1.00 87.06 90 GLN A N 1
ATOM 711 C CA . GLN A 1 90 ? -14.177 -4.463 6.490 1.00 87.06 90 GLN A CA 1
ATOM 712 C C . GLN A 1 90 ? -13.654 -5.900 6.416 1.00 87.06 90 GLN A C 1
ATOM 7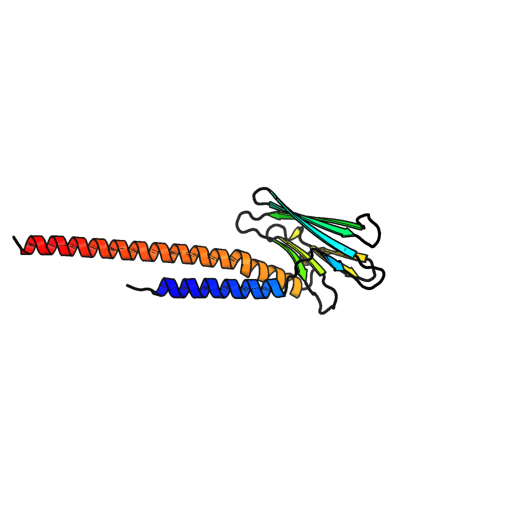14 O O . GLN A 1 90 ? -13.314 -6.353 5.321 1.00 87.06 90 GLN A O 1
ATOM 719 N N . ALA A 1 91 ? -13.571 -6.604 7.543 1.00 79.50 91 ALA A N 1
ATOM 720 C CA . ALA A 1 91 ? -13.265 -8.033 7.554 1.00 79.50 91 ALA A CA 1
ATOM 721 C C . ALA A 1 91 ? -14.505 -8.849 7.933 1.00 79.50 91 ALA A C 1
ATOM 723 O O . ALA A 1 91 ? -15.459 -8.334 8.514 1.00 79.50 91 ALA A O 1
ATOM 724 N N . ASP A 1 92 ? -14.512 -10.122 7.539 1.00 68.38 92 ASP A N 1
ATOM 725 C CA . ASP A 1 92 ? -15.479 -11.134 7.979 1.00 68.38 92 ASP A CA 1
ATOM 726 C C . ASP A 1 92 ? -16.963 -10.761 7.800 1.00 68.38 92 ASP A C 1
ATOM 728 O O . ASP A 1 92 ? -17.847 -11.267 8.490 1.00 68.38 92 ASP A O 1
ATOM 732 N N . SER A 1 93 ? -17.260 -9.918 6.803 1.00 68.94 93 SER A N 1
ATOM 733 C CA . SER A 1 93 ? -18.608 -9.398 6.520 1.00 68.94 93 SER A CA 1
ATOM 734 C C . SER A 1 93 ? -19.270 -8.644 7.686 1.00 68.94 93 SER A C 1
ATOM 736 O O . SER A 1 93 ? -20.481 -8.406 7.632 1.00 68.94 93 SER A O 1
ATOM 738 N N . ASP A 1 94 ? -18.516 -8.247 8.716 1.00 68.69 94 ASP A N 1
ATOM 739 C CA . ASP A 1 94 ? -19.036 -7.417 9.804 1.00 68.69 94 ASP A CA 1
ATOM 740 C C . ASP A 1 94 ? -19.237 -5.980 9.314 1.00 68.69 94 ASP A C 1
ATOM 742 O O . ASP A 1 94 ? -18.491 -5.498 8.477 1.00 68.69 94 ASP A O 1
ATOM 746 N N . ALA A 1 95 ? -20.262 -5.278 9.788 1.00 71.31 95 ALA A N 1
ATOM 747 C CA . ALA A 1 95 ? -20.501 -3.882 9.435 1.00 71.31 95 ALA A CA 1
ATOM 748 C C . ALA A 1 95 ? -19.447 -2.924 10.022 1.00 71.31 95 ALA A C 1
ATOM 750 O O . ALA A 1 95 ? -19.372 -1.771 9.587 1.00 71.31 95 ALA A O 1
ATOM 751 N N . GLU A 1 96 ? -18.669 -3.367 11.011 1.00 82.00 96 GLU A N 1
ATOM 752 C CA . GLU A 1 96 ? -17.624 -2.561 11.635 1.00 82.00 96 GLU A CA 1
ATOM 753 C C . GLU A 1 96 ? -16.297 -2.659 10.865 1.00 82.00 96 GLU A C 1
ATOM 755 O O . GLU A 1 96 ? -15.902 -3.709 10.367 1.00 82.00 96 GLU A O 1
ATOM 760 N N . LEU A 1 97 ? -15.624 -1.517 10.710 1.00 86.94 97 LEU A N 1
ATOM 761 C CA . LEU A 1 97 ? -14.330 -1.447 10.033 1.00 86.94 97 LEU A CA 1
ATOM 762 C C . LEU A 1 97 ? -13.220 -1.800 11.013 1.00 86.94 97 LEU A C 1
ATOM 764 O O . LEU A 1 97 ? -13.109 -1.159 12.044 1.00 86.94 97 LEU A O 1
ATOM 768 N N . GLU A 1 98 ? -12.343 -2.719 10.666 1.00 91.81 98 GLU A N 1
ATOM 769 C CA . GLU A 1 98 ? -11.133 -3.044 11.412 1.00 91.81 98 GLU A CA 1
ATOM 770 C C . GLU A 1 98 ? -9.950 -2.194 10.946 1.00 91.81 98 GLU A C 1
ATOM 772 O O . GLU A 1 98 ? -9.929 -1.689 9.821 1.00 91.81 98 GLU A O 1
ATOM 777 N N . ILE A 1 99 ? -8.927 -2.042 11.792 1.00 94.19 99 ILE A N 1
ATOM 778 C CA . ILE A 1 99 ? -7.709 -1.300 11.444 1.00 94.19 99 ILE A CA 1
ATOM 779 C C . ILE A 1 99 ? -6.555 -2.272 11.256 1.00 94.19 99 ILE A C 1
ATOM 781 O O . ILE A 1 99 ? -6.049 -2.862 12.210 1.00 94.19 99 ILE A O 1
ATOM 785 N N . LEU A 1 100 ? -6.065 -2.360 10.027 1.00 95.88 100 LEU A N 1
ATOM 786 C CA . LEU A 1 100 ? -4.887 -3.131 9.673 1.00 95.88 100 LEU A CA 1
ATOM 787 C C . LEU A 1 100 ? -3.653 -2.232 9.641 1.00 95.88 100 LEU A C 1
ATOM 789 O O . LEU A 1 100 ? -3.577 -1.285 8.856 1.00 95.88 100 LEU A O 1
ATOM 793 N N . ALA A 1 101 ? -2.663 -2.572 10.460 1.00 97.19 101 ALA A N 1
ATOM 794 C CA . ALA A 1 101 ? -1.308 -2.052 10.377 1.00 97.19 101 ALA A CA 1
ATOM 795 C C . ALA A 1 101 ? -0.405 -3.139 9.789 1.00 97.19 101 ALA A C 1
ATOM 797 O O . ALA A 1 101 ? -0.145 -4.160 10.428 1.00 97.19 101 ALA A O 1
ATOM 798 N N . TRP A 1 102 ? 0.054 -2.932 8.558 1.00 97.19 102 TRP A N 1
ATOM 799 C CA . TRP A 1 102 ? 0.769 -3.956 7.809 1.00 97.19 102 TRP A CA 1
ATOM 800 C C . TRP A 1 102 ? 2.036 -3.425 7.148 1.00 97.19 102 TRP A C 1
ATOM 802 O O . TRP A 1 102 ? 2.051 -2.316 6.615 1.00 97.19 102 TRP A O 1
ATOM 812 N N . GLY A 1 103 ? 3.095 -4.233 7.166 1.00 96.19 103 GLY A N 1
ATOM 813 C CA . GLY A 1 103 ? 4.374 -3.948 6.527 1.00 96.19 103 GLY A CA 1
ATOM 814 C C . GLY A 1 103 ? 4.979 -5.207 5.919 1.00 96.19 103 GLY A C 1
ATOM 815 O O . GLY A 1 103 ? 4.996 -6.268 6.540 1.00 96.19 103 GLY A O 1
ATOM 816 N N . TRP A 1 104 ? 5.495 -5.083 4.698 1.00 93.94 104 TRP A N 1
ATOM 817 C CA . TRP A 1 104 ? 6.087 -6.178 3.932 1.00 93.94 104 TRP A CA 1
ATOM 818 C C . TRP A 1 104 ? 7.305 -6.785 4.630 1.00 93.94 104 TRP A C 1
ATOM 820 O O . TRP A 1 104 ? 7.421 -8.005 4.716 1.00 93.94 104 TRP A O 1
ATOM 830 N N . HIS A 1 105 ? 8.195 -5.943 5.161 1.00 92.44 105 HIS A N 1
ATOM 831 C CA . HIS A 1 105 ? 9.362 -6.401 5.924 1.00 92.44 105 HIS A CA 1
ATOM 832 C C . HIS A 1 105 ? 9.028 -6.644 7.400 1.00 92.44 105 HIS A C 1
ATOM 834 O O . HIS A 1 105 ? 9.763 -7.326 8.111 1.00 92.44 105 HIS A O 1
ATOM 840 N N . GLU A 1 106 ? 7.898 -6.112 7.861 1.00 93.88 106 GLU A N 1
ATOM 841 C CA . GLU A 1 106 ? 7.448 -6.130 9.248 1.00 93.88 106 GLU A CA 1
ATOM 842 C C . GLU A 1 106 ? 6.273 -7.090 9.477 1.00 93.88 106 GLU A C 1
ATOM 844 O O . GLU A 1 106 ? 5.461 -6.856 10.370 1.00 93.88 106 GLU A O 1
ATOM 849 N N . GLN A 1 107 ? 6.165 -8.189 8.721 1.00 85.50 107 GLN A N 1
ATOM 850 C CA . GLN A 1 107 ? 5.041 -9.133 8.860 1.00 85.50 107 GLN A CA 1
ATOM 851 C C . GLN A 1 107 ? 4.860 -9.625 10.305 1.00 85.50 107 GLN A C 1
ATOM 853 O O . GLN A 1 107 ? 3.755 -9.585 10.835 1.00 85.50 107 GLN A O 1
ATOM 858 N N . GLY A 1 108 ? 5.955 -9.951 11.003 1.00 88.75 108 GLY A N 1
ATOM 859 C CA . GLY A 1 108 ? 5.908 -10.380 12.410 1.00 88.75 108 GLY A CA 1
ATOM 860 C C . GLY A 1 108 ? 5.540 -9.281 13.421 1.00 88.75 108 GLY A C 1
ATOM 861 O O . GLY A 1 108 ? 5.292 -9.582 14.585 1.00 88.75 108 GLY A O 1
ATOM 862 N N . GLN A 1 109 ? 5.524 -8.013 13.003 1.00 92.81 109 GLN A N 1
ATOM 863 C CA . GLN A 1 109 ? 5.047 -6.876 13.800 1.00 92.81 109 GLN A CA 1
ATOM 864 C C . GLN A 1 109 ? 3.730 -6.308 13.268 1.00 92.81 109 GLN A C 1
ATOM 866 O O . GLN A 1 109 ? 3.190 -5.389 13.876 1.00 92.81 109 GLN A O 1
ATOM 871 N N . SER A 1 110 ? 3.234 -6.824 12.144 1.00 96.19 110 SER A N 1
ATOM 872 C CA . SER A 1 110 ? 1.975 -6.411 11.542 1.00 96.19 110 SER A CA 1
ATOM 873 C C . SER A 1 110 ? 0.821 -6.958 12.372 1.00 96.19 110 SER A C 1
ATOM 875 O O . SER A 1 110 ? 0.887 -8.063 12.924 1.00 96.19 110 SER A O 1
ATOM 877 N N . PHE A 1 111 ? -0.242 -6.175 12.484 1.00 96.31 111 PHE A N 1
ATOM 878 C CA . PHE A 1 111 ? -1.367 -6.508 13.339 1.00 96.31 111 PHE A CA 1
ATOM 879 C C . PHE A 1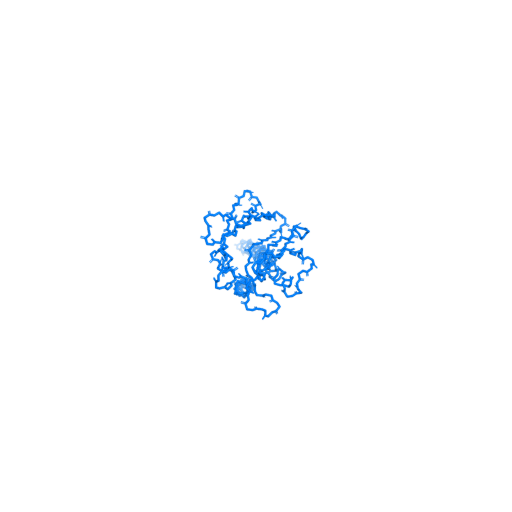 111 ? -2.677 -5.955 12.798 1.00 96.31 111 PHE A C 1
ATOM 881 O O . PHE A 1 111 ? -2.717 -4.958 12.078 1.00 96.31 111 PHE A O 1
ATOM 888 N N . LEU A 1 112 ? -3.744 -6.618 13.211 1.00 95.25 112 LEU A N 1
ATOM 889 C CA . LEU A 1 112 ? -5.124 -6.236 13.001 1.00 95.25 112 LEU A CA 1
ATOM 890 C C . LEU A 1 112 ? -5.692 -5.787 14.346 1.00 95.25 112 LEU A C 1
ATOM 892 O O . LEU A 1 112 ? -5.473 -6.444 15.368 1.00 95.25 112 LEU A O 1
ATOM 896 N N . LEU A 1 113 ? -6.353 -4.639 14.358 1.00 93.94 113 LEU A N 1
ATOM 897 C CA . LEU A 1 113 ? -7.119 -4.171 15.499 1.00 93.94 113 LEU A CA 1
ATOM 898 C C . LEU A 1 113 ? -8.594 -4.307 15.155 1.00 93.94 113 LEU A C 1
ATOM 900 O O . LEU A 1 113 ? -9.046 -3.731 14.165 1.00 93.94 113 LEU A O 1
ATOM 904 N N . ASP A 1 114 ? -9.311 -5.004 16.020 1.00 91.31 114 ASP A N 1
ATOM 905 C CA . ASP A 1 114 ? -10.758 -5.149 15.971 1.00 91.31 114 ASP A CA 1
ATOM 906 C C . ASP A 1 114 ? -11.363 -4.494 17.223 1.00 91.31 114 ASP A C 1
ATOM 908 O O . ASP A 1 114 ? -10.757 -4.477 18.301 1.00 91.31 114 ASP A O 1
ATOM 912 N N . PHE A 1 115 ? -12.531 -3.882 17.065 1.00 87.69 115 PHE A N 1
ATOM 913 C CA . PHE A 1 115 ? -13.268 -3.260 18.149 1.00 87.69 115 PHE A CA 1
ATOM 914 C C . PHE A 1 115 ? -14.596 -3.97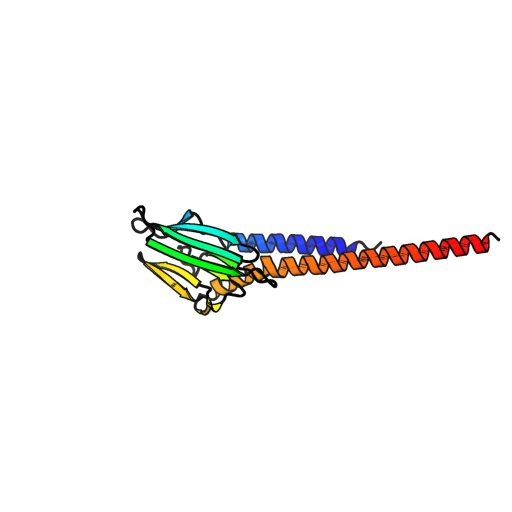6 18.324 1.00 87.69 115 PHE A C 1
ATOM 916 O O . PHE A 1 115 ? -15.518 -3.809 17.538 1.00 87.69 115 PHE A O 1
ATOM 923 N N . SER A 1 116 ? -14.716 -4.711 19.423 1.00 84.06 116 SER A N 1
ATOM 924 C CA . SER A 1 116 ? -15.918 -5.467 19.742 1.00 84.06 116 SER A CA 1
ATOM 925 C C . SER A 1 116 ? -16.315 -5.252 21.199 1.00 84.06 116 SER A C 1
ATOM 927 O O . SER A 1 116 ? -15.491 -5.226 22.115 1.00 84.06 116 SER A O 1
ATOM 929 N N . GLU A 1 117 ? -17.610 -5.013 21.421 1.00 81.12 117 GLU A N 1
ATOM 930 C CA . GLU A 1 117 ? -18.220 -4.875 22.755 1.00 81.12 117 GLU A CA 1
ATOM 931 C C . GLU A 1 117 ? -17.560 -3.822 23.678 1.00 81.12 117 GLU A C 1
ATOM 933 O O . GLU A 1 117 ? -17.601 -3.931 24.907 1.00 81.12 117 GLU A O 1
ATOM 938 N N . GLY A 1 118 ? -16.957 -2.772 23.111 1.00 78.75 118 GLY A N 1
ATOM 939 C CA . GLY A 1 118 ? -16.294 -1.721 23.890 1.00 78.75 118 GLY A CA 1
ATOM 940 C C . GLY A 1 118 ? -14.813 -1.974 24.173 1.00 78.75 118 GLY A C 1
ATOM 941 O O . GLY A 1 118 ? -14.195 -1.200 24.910 1.00 78.75 118 GLY A O 1
ATOM 942 N N . HIS A 1 119 ? -14.240 -3.032 23.602 1.00 83.88 119 HIS A N 1
ATOM 943 C CA . HIS A 1 119 ? -12.853 -3.430 23.786 1.00 83.88 119 HIS A CA 1
ATOM 944 C C . HIS A 1 119 ? -12.115 -3.468 22.447 1.00 83.88 119 HIS A C 1
ATOM 946 O O . HIS A 1 119 ? -12.647 -3.934 21.449 1.00 83.88 119 HIS A O 1
ATOM 952 N N . ILE A 1 120 ? -10.869 -2.985 22.443 1.00 89.06 120 ILE A N 1
ATOM 953 C CA . ILE A 1 120 ? -9.964 -3.154 21.302 1.00 89.06 120 ILE A CA 1
ATOM 954 C C . ILE A 1 120 ? -9.219 -4.472 21.503 1.00 89.06 120 ILE A C 1
ATOM 956 O O . ILE A 1 120 ? -8.468 -4.615 22.475 1.00 89.06 120 ILE A O 1
ATOM 960 N N . SER A 1 121 ? -9.419 -5.416 20.593 1.00 90.94 121 SER A N 1
ATOM 961 C CA . SER A 1 121 ? -8.603 -6.615 20.473 1.00 90.94 121 SER A CA 1
ATOM 962 C C . SER A 1 121 ? -7.453 -6.345 19.494 1.00 90.94 121 SER A C 1
ATOM 964 O O . SER A 1 121 ? -7.548 -5.522 18.582 1.00 90.94 121 SER A O 1
ATOM 966 N N . LYS A 1 122 ? -6.312 -6.993 19.730 1.00 94.19 122 LYS A N 1
ATOM 967 C CA . LYS A 1 122 ? -5.147 -6.917 18.847 1.00 94.19 122 LYS A CA 1
ATOM 968 C C . LYS A 1 122 ? -4.746 -8.317 18.447 1.00 94.19 122 LYS A C 1
ATOM 970 O O . LYS A 1 122 ? -4.329 -9.110 19.293 1.00 94.19 122 LYS A O 1
ATOM 975 N N . GLU A 1 123 ? -4.804 -8.578 17.153 1.00 93.88 123 GLU A N 1
ATOM 976 C CA . GLU A 1 123 ? -4.406 -9.846 16.570 1.00 93.88 123 GLU A CA 1
ATOM 977 C C . GLU A 1 123 ? -3.164 -9.683 15.699 1.00 93.88 123 GLU A C 1
ATOM 979 O O . GLU A 1 123 ? -2.974 -8.691 14.999 1.00 93.88 123 GLU A O 1
ATOM 984 N N . THR A 1 124 ? -2.269 -10.665 15.757 1.00 94.62 124 THR A N 1
ATOM 985 C CA . THR A 1 124 ? -1.112 -10.723 14.857 1.00 94.62 124 THR A CA 1
ATOM 986 C C . THR A 1 124 ? -1.577 -11.002 13.436 1.00 94.62 124 THR A C 1
ATOM 988 O O . THR A 1 124 ? -2.427 -11.871 13.248 1.00 94.62 124 THR A O 1
ATOM 991 N N . PHE A 1 125 ? -0.966 -10.356 12.443 1.00 94.19 125 PHE A N 1
ATOM 992 C CA . PHE A 1 125 ? -1.364 -10.487 11.038 1.00 94.19 125 PHE A CA 1
ATOM 993 C C . PHE A 1 125 ? -1.429 -11.939 10.529 1.00 94.19 125 PHE A C 1
ATOM 995 O O . PHE A 1 125 ? -2.347 -12.280 9.793 1.00 94.19 125 PHE A O 1
ATOM 1002 N N . ASP A 1 126 ? -0.546 -12.827 10.995 1.00 92.81 126 ASP A N 1
ATOM 1003 C CA . ASP A 1 126 ? -0.562 -14.254 10.621 1.00 92.81 126 ASP A CA 1
ATOM 1004 C C . ASP A 1 126 ? -1.857 -14.992 11.013 1.00 92.81 126 ASP A C 1
ATOM 1006 O O . ASP A 1 126 ? -2.144 -16.074 10.498 1.00 92.81 126 ASP A O 1
ATOM 1010 N N . ARG A 1 127 ? -2.622 -14.435 11.959 1.00 92.06 127 ARG A N 1
ATOM 1011 C CA . ARG A 1 127 ? -3.913 -14.963 12.422 1.00 92.06 127 ARG A CA 1
ATOM 1012 C C . ARG A 1 127 ? -5.108 -14.213 11.846 1.00 92.06 127 ARG A C 1
ATOM 1014 O O . ARG A 1 127 ? -6.223 -14.685 12.031 1.00 92.06 127 ARG A O 1
ATOM 1021 N N . ALA A 1 128 ? -4.872 -13.101 11.151 1.00 91.19 128 ALA A N 1
ATOM 1022 C CA . ALA A 1 128 ? -5.928 -12.329 10.519 1.00 91.19 128 ALA A CA 1
ATOM 1023 C C . ALA A 1 128 ? -6.672 -13.182 9.476 1.00 91.19 128 ALA A C 1
ATOM 1025 O O . ALA A 1 128 ? -6.059 -14.078 8.875 1.00 91.19 128 ALA A O 1
ATOM 1026 N N . PRO A 1 129 ? -7.953 -12.886 9.204 1.00 91.62 129 PRO A N 1
ATOM 1027 C CA . PRO A 1 129 ? -8.716 -13.589 8.183 1.00 91.62 129 PRO A CA 1
ATOM 1028 C C . PRO A 1 129 ? -8.030 -13.562 6.813 1.00 91.62 129 PRO A C 1
ATOM 1030 O O . PRO A 1 129 ? -7.328 -12.613 6.451 1.00 91.62 129 PRO A O 1
ATOM 1033 N N . ALA A 1 130 ? -8.255 -14.604 6.009 1.00 91.62 130 ALA A N 1
ATOM 1034 C CA . ALA A 1 130 ? -7.617 -14.739 4.697 1.00 91.62 130 ALA A CA 1
ATOM 1035 C C . ALA A 1 130 ? -7.928 -13.555 3.760 1.00 91.62 130 ALA A C 1
ATOM 1037 O O . ALA A 1 130 ? -7.098 -13.192 2.928 1.00 91.62 130 ALA A O 1
ATOM 1038 N N . GLU A 1 131 ? -9.097 -12.931 3.910 1.00 91.25 131 GLU A N 1
ATOM 1039 C CA . GLU A 1 131 ? -9.511 -11.746 3.150 1.00 91.25 131 GLU A CA 1
ATOM 1040 C C . GLU A 1 131 ? -8.674 -10.508 3.504 1.00 91.25 131 GLU A C 1
ATOM 1042 O O . GLU A 1 131 ? -8.250 -9.770 2.611 1.00 91.25 131 GLU A O 1
ATOM 1047 N N . VAL A 1 132 ? -8.352 -10.326 4.788 1.00 92.25 132 VAL A N 1
ATOM 1048 C CA . VAL A 1 132 ? -7.458 -9.266 5.277 1.00 92.25 132 VAL A CA 1
ATOM 1049 C C . VAL A 1 132 ? -6.046 -9.479 4.738 1.00 92.25 132 VAL A C 1
ATOM 1051 O O . VAL A 1 132 ? -5.427 -8.554 4.206 1.00 92.25 132 VAL A O 1
ATOM 1054 N N . GLN A 1 133 ? -5.550 -10.719 4.813 1.00 93.88 133 GLN A N 1
ATOM 1055 C CA . GLN A 1 133 ? -4.229 -11.064 4.289 1.00 93.88 133 GLN A CA 1
ATOM 1056 C C . GLN A 1 133 ? -4.141 -10.819 2.783 1.00 93.88 133 GLN A C 1
ATOM 1058 O O . GLN A 1 133 ? -3.174 -10.225 2.303 1.00 93.88 133 GLN A O 1
ATOM 1063 N N . LYS A 1 134 ? -5.176 -11.225 2.041 1.00 93.94 134 LYS A N 1
ATOM 1064 C CA . LYS A 1 134 ? -5.279 -10.975 0.607 1.00 93.94 134 LYS A CA 1
ATOM 1065 C C . LYS A 1 134 ? -5.297 -9.479 0.301 1.00 93.94 134 LYS A C 1
ATOM 1067 O O . LYS A 1 134 ? -4.530 -9.047 -0.546 1.00 93.94 134 LYS A O 1
ATOM 1072 N N . SER A 1 135 ? -6.078 -8.684 1.029 1.00 93.62 135 SER A N 1
ATOM 1073 C CA . SER A 1 135 ? -6.151 -7.230 0.821 1.00 93.62 135 SER A CA 1
ATOM 1074 C C . SER A 1 135 ? -4.791 -6.545 1.008 1.00 93.62 135 SER A C 1
ATOM 1076 O O . SER A 1 135 ? -4.434 -5.639 0.255 1.00 93.62 135 SER A O 1
ATOM 1078 N N . ALA A 1 136 ? -3.988 -7.004 1.974 1.00 94.38 136 ALA A N 1
ATOM 1079 C CA . ALA A 1 136 ? -2.622 -6.517 2.163 1.00 94.38 136 ALA A CA 1
ATOM 1080 C C . ALA A 1 136 ? -1.695 -6.880 0.990 1.00 94.38 136 ALA A C 1
ATOM 1082 O O . ALA A 1 136 ? -0.886 -6.055 0.559 1.00 94.38 136 ALA A O 1
ATOM 1083 N N . MET A 1 137 ? -1.822 -8.100 0.456 1.00 94.56 137 MET A N 1
ATOM 1084 C CA . MET A 1 137 ? -1.067 -8.531 -0.725 1.00 94.56 137 MET A CA 1
ATOM 1085 C C . MET A 1 137 ? -1.495 -7.769 -1.980 1.00 94.56 137 MET A C 1
ATOM 1087 O O . MET A 1 137 ? -0.631 -7.259 -2.689 1.00 94.56 137 MET A O 1
ATOM 1091 N N . ASP A 1 138 ? -2.799 -7.614 -2.211 1.00 94.00 138 ASP A N 1
ATOM 1092 C CA . ASP A 1 138 ? -3.354 -6.853 -3.334 1.00 94.00 138 ASP A CA 1
ATOM 1093 C C . ASP A 1 138 ? -2.842 -5.399 -3.293 1.00 94.00 138 ASP A C 1
ATOM 1095 O O . ASP A 1 138 ? -2.418 -4.844 -4.312 1.00 94.00 138 ASP A O 1
ATOM 1099 N N . TRP A 1 139 ? -2.762 -4.799 -2.097 1.00 94.94 139 TRP A N 1
ATOM 1100 C CA . TRP A 1 139 ? -2.125 -3.493 -1.916 1.00 94.94 139 TRP A CA 1
ATOM 1101 C C . TRP A 1 139 ? -0.648 -3.498 -2.303 1.00 94.94 139 TRP A C 1
ATOM 1103 O O . TRP A 1 139 ? -0.204 -2.614 -3.041 1.00 94.94 139 TRP A O 1
ATOM 1113 N N . TYR A 1 140 ? 0.125 -4.481 -1.840 1.00 94.00 140 TYR A N 1
ATOM 1114 C CA . TYR A 1 140 ? 1.547 -4.576 -2.167 1.00 94.00 140 TYR A CA 1
ATOM 1115 C C . TYR A 1 140 ? 1.773 -4.725 -3.675 1.00 94.00 140 TYR A C 1
ATOM 1117 O O . TYR A 1 140 ? 2.642 -4.063 -4.254 1.00 94.00 140 TYR A O 1
ATOM 1125 N N . GLU A 1 141 ? 0.961 -5.547 -4.335 1.00 91.81 141 GLU A N 1
ATOM 1126 C CA . GLU A 1 141 ? 1.019 -5.742 -5.777 1.00 91.81 141 GLU A CA 1
ATOM 1127 C C . GLU A 1 141 ? 0.695 -4.448 -6.533 1.00 91.81 141 GLU A C 1
ATOM 1129 O O . GLU A 1 141 ? 1.473 -4.030 -7.396 1.00 91.81 141 GLU A O 1
ATOM 1134 N N . ALA A 1 142 ? -0.381 -3.752 -6.164 1.00 91.62 142 ALA A N 1
ATOM 1135 C CA . ALA A 1 142 ? -0.797 -2.518 -6.824 1.00 91.62 142 ALA A CA 1
ATOM 1136 C C . ALA A 1 142 ? 0.191 -1.354 -6.603 1.00 91.62 142 ALA A C 1
ATOM 1138 O O . ALA A 1 142 ? 0.488 -0.574 -7.522 1.00 91.62 142 ALA A O 1
ATOM 1139 N N . TYR A 1 143 ? 0.728 -1.214 -5.391 1.00 89.94 143 TYR A N 1
ATOM 1140 C CA . TYR A 1 143 ? 1.556 -0.068 -5.021 1.00 89.94 143 TYR A CA 1
ATOM 1141 C C . TYR A 1 143 ? 3.043 -0.280 -5.285 1.00 89.94 143 TYR A C 1
ATOM 1143 O O . TYR A 1 143 ? 3.687 0.630 -5.819 1.00 89.94 143 TYR A O 1
ATOM 1151 N N . MET A 1 144 ? 3.573 -1.467 -4.991 1.00 88.44 144 MET A N 1
ATOM 1152 C CA . MET A 1 144 ? 5.012 -1.742 -5.042 1.00 88.44 144 MET A CA 1
ATOM 1153 C C . MET A 1 144 ? 5.392 -2.510 -6.304 1.00 88.44 144 MET A C 1
ATOM 1155 O O . MET A 1 144 ? 6.180 -2.014 -7.117 1.00 88.44 144 MET A O 1
ATOM 1159 N N . SER A 1 145 ? 4.789 -3.681 -6.521 1.00 82.31 145 SER A N 1
ATOM 1160 C CA . SER A 1 145 ? 5.119 -4.540 -7.668 1.00 82.31 145 SER A CA 1
ATOM 1161 C C . SER A 1 145 ? 4.752 -3.891 -9.009 1.00 82.31 145 SER A C 1
ATOM 1163 O O . SER A 1 145 ? 5.555 -3.859 -9.949 1.00 82.31 145 SER A O 1
ATOM 1165 N N . GLY A 1 146 ? 3.567 -3.285 -9.097 1.00 83.62 146 GLY A N 1
ATOM 1166 C CA . GLY A 1 146 ? 3.092 -2.616 -10.305 1.00 83.62 146 GLY A CA 1
ATOM 1167 C C . GLY A 1 146 ? 3.948 -1.406 -10.687 1.00 83.62 146 GLY A C 1
ATOM 1168 O O . GLY A 1 146 ? 4.342 -1.260 -11.847 1.00 83.62 146 GLY A O 1
ATOM 1169 N N . GLY A 1 147 ? 4.350 -0.595 -9.702 1.00 84.00 147 GLY A N 1
ATOM 1170 C CA . GLY A 1 147 ? 5.272 0.526 -9.917 1.00 84.00 147 GLY A CA 1
ATOM 1171 C C . GLY A 1 147 ? 6.650 0.072 -10.415 1.00 84.00 147 GLY A C 1
ATOM 1172 O O . GLY A 1 147 ? 7.218 0.669 -11.336 1.00 84.00 147 GLY A O 1
ATOM 1173 N N . MET A 1 148 ? 7.167 -1.027 -9.859 1.00 86.81 148 MET A N 1
ATOM 1174 C CA . MET A 1 148 ? 8.427 -1.635 -10.292 1.00 86.81 148 MET A CA 1
ATOM 1175 C C . MET A 1 148 ? 8.338 -2.155 -11.728 1.00 86.81 148 MET A C 1
ATOM 1177 O O . MET A 1 148 ? 9.218 -1.878 -12.544 1.00 86.81 148 MET A O 1
ATOM 1181 N N . THR A 1 149 ? 7.251 -2.850 -12.059 1.00 88.19 149 THR A N 1
ATOM 1182 C CA . THR A 1 149 ? 7.009 -3.399 -13.397 1.00 88.19 149 THR A CA 1
ATOM 1183 C C . THR A 1 149 ? 6.968 -2.289 -14.442 1.00 88.19 149 THR A C 1
ATOM 1185 O O . THR A 1 149 ? 7.660 -2.372 -15.458 1.00 88.19 149 THR A O 1
ATOM 1188 N N . ILE A 1 150 ? 6.235 -1.203 -14.170 1.00 91.06 150 ILE A N 1
ATOM 1189 C CA . ILE A 1 150 ? 6.187 -0.026 -15.052 1.00 91.06 150 ILE A CA 1
ATOM 1190 C C . ILE A 1 150 ? 7.581 0.579 -15.227 1.00 91.06 150 ILE A C 1
ATOM 1192 O O . ILE A 1 150 ? 7.976 0.900 -16.349 1.00 91.06 150 ILE A O 1
ATOM 1196 N N . THR A 1 151 ? 8.345 0.705 -14.140 1.00 90.69 151 THR A N 1
ATOM 1197 C CA . THR A 1 151 ? 9.699 1.274 -14.171 1.00 90.69 151 THR A CA 1
ATOM 1198 C C . THR A 1 151 ? 10.641 0.435 -15.036 1.00 90.69 151 THR A C 1
ATOM 1200 O O . THR A 1 151 ? 11.307 0.971 -15.925 1.00 90.69 151 THR A O 1
ATOM 1203 N N . LEU A 1 152 ? 10.664 -0.885 -14.833 1.00 91.94 152 LEU A N 1
ATOM 1204 C CA . LEU A 1 152 ? 11.497 -1.813 -15.601 1.00 91.94 152 LEU A CA 1
ATOM 1205 C C . LEU A 1 152 ? 11.119 -1.820 -17.085 1.00 91.94 152 LEU A C 1
ATOM 1207 O O . LEU A 1 152 ? 11.990 -1.700 -17.949 1.00 91.94 152 LEU A O 1
ATOM 1211 N N . VAL A 1 153 ? 9.823 -1.897 -17.398 1.00 92.81 153 VAL A N 1
ATOM 1212 C CA . VAL A 1 153 ? 9.350 -1.840 -18.788 1.00 92.81 153 VAL A CA 1
ATOM 1213 C C . VAL A 1 153 ? 9.689 -0.489 -19.418 1.00 92.81 153 VAL A C 1
ATOM 1215 O O . VAL A 1 153 ? 10.132 -0.450 -20.565 1.00 92.81 153 VAL A O 1
ATOM 1218 N N . GLY A 1 154 ? 9.573 0.613 -18.676 1.00 93.19 154 GLY A N 1
ATOM 1219 C CA . GLY A 1 154 ? 9.978 1.945 -19.125 1.00 93.19 154 GLY A CA 1
ATOM 1220 C C . GLY A 1 154 ? 11.462 2.030 -19.480 1.00 93.19 154 GLY A C 1
ATOM 1221 O O . GLY A 1 154 ? 11.809 2.538 -20.550 1.00 93.19 154 GLY A O 1
ATOM 1222 N N . MET A 1 155 ? 12.338 1.461 -18.647 1.00 94.56 155 MET A N 1
ATOM 1223 C CA . MET A 1 155 ? 13.772 1.362 -18.946 1.00 94.56 155 MET A CA 1
ATOM 1224 C C . MET A 1 155 ? 14.029 0.553 -20.223 1.00 94.56 155 MET A C 1
ATOM 1226 O O . MET A 1 155 ? 14.792 0.989 -21.086 1.00 94.56 155 MET A O 1
ATOM 1230 N N . LEU A 1 156 ? 13.355 -0.588 -20.396 1.00 93.50 156 LEU A N 1
ATOM 1231 C CA . LEU A 1 156 ? 13.475 -1.404 -21.608 1.00 93.50 156 LEU A CA 1
ATOM 1232 C C . LEU A 1 156 ? 12.985 -0.659 -22.858 1.00 93.50 156 LEU A C 1
ATOM 1234 O O . LEU A 1 156 ? 13.644 -0.707 -23.899 1.00 93.50 156 LEU A O 1
ATOM 1238 N N . CYS A 1 157 ? 11.878 0.083 -22.757 1.00 92.56 157 CYS A N 1
ATOM 1239 C CA . CYS A 1 157 ? 11.372 0.932 -23.837 1.00 92.56 157 CYS A CA 1
ATOM 1240 C C . CYS A 1 157 ? 12.393 2.011 -24.220 1.00 92.56 157 CYS A C 1
ATOM 1242 O O . CYS A 1 157 ? 12.636 2.250 -25.404 1.00 92.56 157 CYS A O 1
ATOM 1244 N N . PHE A 1 158 ? 13.030 2.641 -23.232 1.00 92.62 158 PHE A N 1
ATOM 1245 C CA . PHE A 1 158 ? 14.073 3.636 -23.469 1.00 92.62 158 PHE A CA 1
ATOM 1246 C C . PHE A 1 158 ? 15.282 3.033 -24.200 1.00 92.62 158 PHE A C 1
ATOM 1248 O O . PHE A 1 158 ? 15.709 3.561 -25.231 1.00 92.62 158 PHE A O 1
ATOM 1255 N N . VAL A 1 159 ? 15.790 1.890 -23.725 1.00 94.12 159 VAL A N 1
ATOM 1256 C CA . VAL A 1 159 ? 16.904 1.169 -24.368 1.00 94.12 159 VAL A CA 1
ATOM 1257 C C . VAL A 1 159 ? 16.552 0.787 -25.807 1.00 94.12 159 VAL A C 1
ATOM 1259 O O . VAL A 1 159 ? 17.364 0.977 -26.714 1.00 94.12 159 VAL A O 1
ATOM 1262 N N . TYR A 1 160 ? 15.325 0.318 -26.045 1.00 92.44 160 TYR A N 1
ATOM 1263 C CA . TYR A 1 160 ? 14.833 0.001 -27.383 1.00 92.44 160 TYR A CA 1
ATOM 1264 C C . TYR A 1 160 ? 14.937 1.201 -28.337 1.00 92.44 160 TYR A C 1
ATOM 1266 O O . TYR A 1 160 ? 15.508 1.083 -29.426 1.00 92.44 160 TYR A O 1
ATOM 1274 N N . TYR A 1 161 ? 14.440 2.373 -27.933 1.00 92.06 161 TYR A N 1
ATOM 1275 C CA . TYR A 1 161 ? 14.490 3.567 -28.779 1.00 92.06 161 TYR A CA 1
ATOM 1276 C C . TYR A 1 161 ? 15.914 4.077 -29.007 1.00 92.06 161 TYR A C 1
ATOM 1278 O O . TYR A 1 161 ? 16.229 4.505 -30.121 1.00 92.06 161 TYR A O 1
ATOM 1286 N N . MET A 1 162 ? 16.790 3.966 -28.006 1.00 93.69 162 MET A N 1
ATOM 1287 C CA . MET A 1 162 ? 18.211 4.283 -28.157 1.00 93.69 162 MET A CA 1
ATOM 1288 C C . MET A 1 162 ? 18.876 3.397 -29.218 1.00 93.69 162 MET A C 1
ATOM 1290 O O . MET A 1 162 ? 19.549 3.910 -30.112 1.00 93.69 162 MET A O 1
ATOM 1294 N N . LEU A 1 163 ? 18.634 2.082 -29.192 1.00 93.62 163 LEU A N 1
ATOM 1295 C CA . LEU A 1 163 ? 19.173 1.155 -30.194 1.00 93.62 163 LEU A CA 1
ATOM 1296 C C . LEU A 1 163 ? 18.649 1.459 -31.603 1.00 93.62 163 LEU A C 1
ATOM 1298 O O . LEU A 1 163 ? 19.428 1.503 -32.557 1.00 93.62 163 LEU A O 1
ATOM 1302 N N . VAL A 1 164 ? 17.348 1.730 -31.744 1.00 91.50 164 VAL A N 1
ATOM 1303 C CA . VAL A 1 164 ? 16.748 2.116 -33.033 1.00 91.50 164 VAL A CA 1
ATOM 1304 C C . VAL A 1 164 ? 17.379 3.404 -33.571 1.00 91.50 164 VAL A C 1
ATOM 1306 O O . VAL A 1 164 ? 17.692 3.481 -34.762 1.00 91.50 164 VAL A O 1
ATOM 1309 N N . ALA A 1 165 ? 17.606 4.401 -32.712 1.00 91.81 165 ALA A N 1
ATOM 1310 C CA . ALA A 1 165 ? 18.254 5.653 -33.092 1.00 91.81 165 ALA A CA 1
ATOM 1311 C C . ALA A 1 165 ? 19.707 5.437 -33.550 1.00 91.81 165 ALA A C 1
ATOM 1313 O O . ALA A 1 165 ? 20.113 5.995 -34.572 1.00 91.81 165 ALA A O 1
ATOM 1314 N N . VAL A 1 166 ? 20.468 4.583 -32.854 1.00 95.38 166 VAL A N 1
ATOM 1315 C CA . VAL A 1 166 ? 21.843 4.218 -33.235 1.00 95.38 166 VAL A CA 1
ATOM 1316 C C . VAL A 1 166 ? 21.868 3.523 -34.595 1.00 95.38 166 VAL A C 1
ATOM 1318 O O . VAL A 1 166 ? 22.612 3.945 -35.480 1.00 95.38 166 VAL A O 1
ATOM 1321 N N . VAL A 1 167 ? 21.020 2.512 -34.815 1.00 93.75 167 VAL A N 1
ATOM 1322 C CA . VAL A 1 167 ? 20.928 1.814 -36.111 1.00 93.75 167 VAL A CA 1
ATOM 1323 C C . VAL A 1 167 ? 20.570 2.795 -37.228 1.00 93.75 167 VAL A C 1
ATOM 1325 O O . VAL A 1 167 ? 21.194 2.783 -38.290 1.00 93.75 167 VAL A O 1
ATOM 1328 N N . TYR A 1 168 ? 19.611 3.691 -36.987 1.00 93.50 168 TYR A N 1
ATOM 1329 C CA . TYR A 1 168 ? 19.237 4.721 -37.952 1.00 93.50 168 TYR A CA 1
ATOM 1330 C C . TYR A 1 168 ? 20.404 5.665 -38.281 1.00 93.50 168 TYR A C 1
ATOM 1332 O O . TYR A 1 168 ? 20.652 5.954 -39.455 1.00 93.50 168 TYR A O 1
ATOM 1340 N N . ALA A 1 169 ? 21.155 6.110 -37.269 1.00 94.06 169 ALA A N 1
ATOM 1341 C CA . ALA A 1 169 ? 22.335 6.949 -37.453 1.00 94.06 169 ALA A CA 1
ATOM 1342 C C . ALA A 1 169 ? 23.416 6.235 -38.281 1.00 94.06 169 ALA A C 1
ATOM 1344 O O . ALA A 1 169 ? 23.920 6.813 -39.245 1.00 94.06 169 ALA A O 1
ATOM 1345 N N . VAL A 1 170 ? 23.710 4.965 -37.979 1.00 94.94 170 VAL A N 1
ATOM 1346 C CA . VAL A 1 170 ? 24.672 4.144 -38.734 1.00 94.94 170 VAL A CA 1
ATOM 1347 C C . VAL A 1 170 ? 24.239 3.996 -40.192 1.00 94.94 170 VAL A C 1
ATOM 1349 O O . VAL A 1 170 ? 25.020 4.292 -41.097 1.00 94.94 170 VAL A O 1
ATOM 1352 N N . VAL A 1 171 ? 22.981 3.618 -40.449 1.00 94.00 171 VAL A N 1
ATOM 1353 C CA . VAL A 1 171 ? 22.447 3.487 -41.817 1.00 94.00 171 VAL A CA 1
ATOM 1354 C C . VAL A 1 171 ? 22.560 4.809 -42.579 1.00 94.00 171 VAL A C 1
ATOM 1356 O O . VAL A 1 171 ? 22.940 4.819 -43.753 1.00 94.00 171 VAL A O 1
ATOM 1359 N N . ARG A 1 172 ? 22.269 5.938 -41.925 1.00 93.19 172 ARG A N 1
ATOM 1360 C CA . ARG A 1 172 ? 22.382 7.272 -42.527 1.00 93.19 172 ARG A CA 1
ATOM 1361 C C . ARG A 1 172 ? 23.829 7.625 -42.876 1.00 93.19 172 ARG A C 1
ATOM 1363 O O . ARG A 1 172 ? 24.069 8.139 -43.967 1.00 93.19 172 ARG A O 1
ATOM 1370 N N . ILE A 1 173 ? 24.779 7.333 -41.988 1.00 94.19 173 ILE A N 1
ATOM 1371 C CA . ILE A 1 173 ? 26.213 7.559 -42.221 1.00 94.19 173 ILE A CA 1
ATOM 1372 C C . ILE A 1 173 ? 26.701 6.709 -43.400 1.00 94.19 173 ILE A C 1
ATOM 1374 O O . ILE A 1 173 ? 27.296 7.247 -44.332 1.00 94.19 173 ILE A O 1
ATOM 1378 N N . VAL A 1 174 ? 26.380 5.412 -43.419 1.00 93.44 174 VAL A N 1
ATOM 1379 C CA . VAL A 1 174 ? 26.777 4.492 -44.500 1.00 93.44 174 VAL A CA 1
ATOM 1380 C C . VAL A 1 174 ? 26.219 4.942 -45.850 1.00 93.44 174 VAL A C 1
ATOM 1382 O O . VAL A 1 174 ? 26.950 4.983 -46.840 1.00 93.44 174 VAL A O 1
ATOM 1385 N N . ARG A 1 175 ? 24.939 5.338 -45.905 1.00 90.81 175 ARG A N 1
ATOM 1386 C CA . ARG A 1 175 ? 24.329 5.879 -47.132 1.00 90.81 175 ARG A CA 1
ATOM 1387 C C . ARG A 1 175 ? 25.049 7.134 -47.620 1.00 90.81 175 ARG A C 1
ATOM 1389 O O . ARG A 1 175 ? 25.297 7.249 -48.816 1.00 90.81 175 ARG A O 1
ATOM 1396 N N . ARG A 1 176 ? 25.422 8.036 -46.705 1.00 89.62 176 ARG A N 1
ATOM 1397 C CA . ARG A 1 176 ? 26.150 9.268 -47.034 1.00 89.62 176 ARG A CA 1
ATOM 1398 C C . ARG A 1 176 ? 27.543 8.978 -47.599 1.00 89.62 176 ARG A C 1
ATOM 1400 O O . ARG A 1 176 ? 27.910 9.555 -48.617 1.00 89.62 176 ARG A O 1
ATOM 1407 N N . ILE A 1 177 ? 28.291 8.058 -46.988 1.00 88.62 177 ILE A N 1
ATOM 1408 C CA . ILE A 1 177 ? 29.613 7.641 -47.487 1.00 88.62 177 ILE A CA 1
ATOM 1409 C C . ILE A 1 177 ? 29.484 7.032 -48.887 1.00 88.62 177 ILE A C 1
ATOM 1411 O O . ILE A 1 177 ? 30.206 7.419 -49.802 1.00 88.62 177 ILE A O 1
ATOM 1415 N N . ARG A 1 178 ? 28.511 6.135 -49.089 1.00 83.81 178 ARG A N 1
ATOM 1416 C CA . ARG A 1 178 ? 28.276 5.509 -50.395 1.00 83.81 178 ARG A CA 1
ATOM 1417 C C . ARG A 1 178 ? 27.907 6.528 -51.475 1.00 83.81 178 ARG A C 1
ATOM 1419 O O . ARG A 1 178 ? 28.387 6.397 -52.593 1.00 83.81 178 ARG A O 1
ATOM 1426 N N . SER A 1 179 ? 27.098 7.542 -51.155 1.00 81.69 179 SER A N 1
ATOM 1427 C CA . SER A 1 179 ? 26.765 8.602 -52.118 1.00 81.69 179 SER A CA 1
ATOM 1428 C C . SER A 1 179 ? 27.965 9.468 -52.506 1.00 81.69 179 SER A C 1
ATOM 1430 O O . SER A 1 179 ? 28.044 9.883 -53.653 1.00 81.69 179 SER A O 1
ATOM 1432 N N . ILE A 1 180 ? 28.905 9.708 -51.585 1.00 80.81 180 ILE A N 1
ATOM 1433 C CA . ILE A 1 180 ? 30.133 10.464 -51.878 1.00 80.81 180 ILE A CA 1
ATOM 1434 C C . ILE A 1 180 ? 31.040 9.654 -52.812 1.00 80.81 180 ILE A C 1
ATOM 1436 O O . ILE A 1 180 ? 31.517 10.182 -53.808 1.00 80.81 180 ILE A O 1
ATOM 1440 N N . ASN A 1 181 ? 31.216 8.359 -52.542 1.00 73.25 181 ASN A N 1
ATOM 1441 C CA . ASN A 1 181 ? 32.062 7.489 -53.365 1.00 73.25 181 ASN A CA 1
ATOM 1442 C C . ASN A 1 181 ? 31.513 7.233 -54.778 1.00 73.25 181 ASN A C 1
ATOM 1444 O O . ASN A 1 181 ? 32.275 6.822 -55.637 1.00 73.25 181 ASN A O 1
ATOM 1448 N N . LEU A 1 182 ? 30.209 7.417 -55.011 1.00 73.25 182 LEU A N 1
ATOM 1449 C CA . LEU A 1 182 ? 29.595 7.294 -56.342 1.00 73.25 182 LEU A CA 1
ATOM 1450 C C . LEU A 1 182 ? 29.637 8.603 -57.150 1.00 73.25 182 LEU A C 1
ATOM 1452 O O . LEU A 1 182 ? 29.297 8.587 -58.328 1.00 73.25 182 LEU A O 1
ATOM 1456 N N . ALA A 1 183 ? 29.978 9.727 -56.514 1.00 65.19 183 ALA A N 1
ATOM 1457 C CA . ALA A 1 183 ? 30.060 11.044 -57.147 1.00 65.19 183 ALA A CA 1
ATOM 1458 C C . ALA A 1 183 ? 31.494 11.436 -57.558 1.00 65.19 183 ALA A C 1
ATOM 1460 O O . ALA A 1 183 ? 31.659 12.430 -58.265 1.00 65.19 183 ALA A O 1
ATOM 1461 N N . ASN A 1 184 ? 32.494 10.669 -57.110 1.00 58.00 184 ASN A N 1
ATOM 1462 C CA . ASN A 1 184 ? 33.901 10.750 -57.513 1.00 58.00 184 ASN A CA 1
ATOM 1463 C C . ASN A 1 184 ? 34.218 9.654 -58.532 1.00 58.00 184 ASN A C 1
ATOM 1465 O O . ASN A 1 184 ? 35.093 9.903 -59.387 1.00 58.00 184 ASN A O 1
#

Foldseek 3Di:
DDPVLVVVLVVLVVVLVVLLVVLPVQWDALAQDFFDDDQLTWGWHWDWDDDPQKIKIWIFTHHPDPDTPDIDIDMEGPPPLKDWDWTWGDPPPDPTTKIWGDIPVVLQVTWIWDDDPNDTDIGRNVPGDPVSVVSRVSNSCSPRVSVVVSVVSVVVVVVVVVVVVVVVVVVVVVVVVVVVVVVD

Secondary structure (DSSP, 8-state):
---THHHHHHHHHHHHHHHHHHHHHHSB--TT-EESSGGG-EEEEEEEEEETTEEEEEEEEE-SSSSEEEEEEEEEE-GGG--EEEEEEE-TT-SSEEEEEEESS-GGG-EEEEEETTEEEEEEGGGS-HHHHHHHHHHHIIIIIHHHHHHHHHHHHHHHHHHHHHHHHHHHHHHHHHHHHTT-

Sequence (184 aa):
MFLWPIPVLVILILGNIVDRSAVDELLSDPNTLVWGQAKQQLNVKVIKTTFGEQDHYEITFAGEKPWPVLIEKFTVNKDMFGGGFVKALQADSDAELEILAWGWHEQGQSFLLDFSEGHISKETFDRAPAEVQKSAMDWYEAYMSGGMTITLVGMLCFVYYMLVAVVYAVVRIVRRIRSINLAN